Protein AF-0000000074749136 (afdb_homodimer)

Sequence (318 aa):
MKMFIATSLALLALPASAGELIGGTNTYISEARTWKTGEYAGYYVYDSKGTTVWEKGPLPDGAVECHGAGFWTPKEILGDGICIFGTSPDRWTVAHELTPGSNLWNAQDKNPFHRQGVWHVVHGTGRYVGMTGEGTYVSNELSDGRKTTWFEGDVEFANMKMFIATSLALLALPASAGELIGGTNTYISEARTWKTGEYAGYYVYDSKGTTVWEKGPLPDGAVECHGAGFWTPKEILGDGICIFGTSPDRWTVAHELTPGSNLWNAQDKNPFHRQGVWHVVHGTGRYVGMTGEGTYVSNELSDGRKTTWFEGDVEFAN

Solvent-accessible surface area (backbone atoms only — not comparable to full-atom values): 16215 Å² total; per-residue (Å²): 134,82,80,79,79,79,78,79,78,76,75,75,73,70,75,70,78,73,53,48,54,35,30,30,39,36,42,28,49,70,50,73,53,75,44,78,35,50,97,57,24,26,41,38,37,37,43,30,45,38,36,33,46,53,79,38,56,90,62,76,62,38,42,31,36,32,41,34,34,36,40,38,37,56,61,32,47,44,37,39,36,38,38,40,37,44,52,90,65,42,27,40,29,29,39,35,35,42,38,84,91,60,19,53,31,46,75,82,47,70,63,76,52,54,40,36,28,40,37,31,46,54,28,36,30,63,85,31,39,71,34,40,38,40,36,40,37,43,30,46,72,46,96,86,68,34,36,33,33,41,39,37,37,32,34,37,74,53,129,136,84,81,79,81,81,79,78,78,77,74,74,73,69,74,72,76,73,52,47,51,34,30,30,38,36,43,27,49,70,50,73,53,75,46,77,35,50,99,58,24,27,39,40,38,38,43,31,45,37,36,34,46,54,81,36,56,90,63,76,61,39,42,30,36,34,41,36,35,34,39,37,36,57,60,32,49,44,36,40,36,38,38,39,36,44,53,90,66,42,28,40,28,30,40,36,34,44,38,84,94,58,18,54,32,46,76,82,47,71,60,76,52,52,39,35,29,40,36,32,46,53,28,36,30,64,87,31,39,70,35,40,38,40,36,40,37,43,28,48,74,46,96,86,67,36,35,34,35,40,38,36,37,33,35,37,73,51,129

Foldseek 3Di:
DPPPPPPPPPPPPPPPPPFFKWKKKWKWAKDKDWDDPDPFKTKMKMKIKTKIDIPGDDDHIDIKMWIKIFMDDCFFTWIKTKMWDDDPPWIWMKIKIFDPPQGGRNVPPPQQGWTKTKIWTDATGDQQHPKIWMWMKTKDADPVGMIMMMTITGMDGDD/DPPDPPPPPPPPPPPPPPFFKWKKKWKWAKDKDWDDPDPFKTKMKMKIKTKIDIPGTDDDIDIKMWIWIFMDDCFFTWIKTKMWDDDPPWIWMKIKIFDPPQGGRNVPPPQQGWTKTKIWTDATGDQQHPKIWMWMKTKDADPVGMIMMMTITGMDGDD

Structure (mmCIF, N/CA/C/O backbone):
data_AF-0000000074749136-model_v1
#
loop_
_entity.id
_entity.type
_entity.pdbx_description
1 polymer 'Uncharacterized protein'
#
loop_
_atom_site.group_PDB
_atom_site.id
_atom_site.type_symbol
_atom_site.label_atom_id
_atom_site.label_alt_id
_atom_site.label_comp_id
_atom_site.label_asym_id
_atom_site.label_entity_id
_atom_site.label_seq_id
_atom_site.pdbx_PDB_ins_code
_atom_site.Cartn_x
_atom_site.Cartn_y
_atom_site.Cartn_z
_atom_site.occupancy
_atom_site.B_iso_or_equiv
_atom_site.auth_seq_id
_atom_site.auth_comp_id
_atom_site.auth_asym_id
_atom_site.auth_atom_id
_atom_site.pdbx_PDB_model_num
ATOM 1 N N . MET A 1 1 ? 51.688 47.656 -1.624 1 32.62 1 MET A N 1
ATOM 2 C CA . MET A 1 1 ? 50.875 47.344 -0.469 1 32.62 1 MET A CA 1
ATOM 3 C C . MET A 1 1 ? 49.406 47.219 -0.87 1 32.62 1 MET A C 1
ATOM 5 O O . MET A 1 1 ? 48.719 48.25 -1.029 1 32.62 1 MET A O 1
ATOM 9 N N . LYS A 1 2 ? 49.094 46.219 -1.826 1 43.28 2 LYS A N 1
ATOM 10 C CA . LYS A 1 2 ? 47.719 45.938 -2.289 1 43.28 2 LYS A CA 1
ATOM 11 C C . LYS A 1 2 ? 46.812 45.562 -1.128 1 43.28 2 LYS A C 1
ATOM 13 O O . LYS A 1 2 ? 47.156 44.688 -0.325 1 43.28 2 LYS A O 1
ATOM 18 N N . MET A 1 3 ? 45.875 46.5 -0.742 1 40.19 3 MET A N 1
ATOM 19 C CA . MET A 1 3 ? 44.844 46.281 0.261 1 40.19 3 MET A CA 1
ATOM 20 C C . MET A 1 3 ? 43.906 45.156 -0.146 1 40.19 3 MET A C 1
ATOM 22 O O . MET A 1 3 ? 43.281 45.219 -1.205 1 40.19 3 MET A O 1
ATOM 26 N N . PHE A 1 4 ? 44.188 43.938 0.296 1 44.81 4 PHE A N 1
ATOM 27 C CA . PHE A 1 4 ? 43.25 42.812 0.161 1 44.81 4 PHE A CA 1
ATOM 28 C C . PHE A 1 4 ? 41.969 43.062 0.922 1 44.81 4 PHE A C 1
ATOM 30 O O . PHE A 1 4 ? 41.969 43.312 2.133 1 44.81 4 PHE A O 1
ATOM 37 N N . ILE A 1 5 ? 40.875 43.594 0.226 1 43.22 5 ILE A N 1
ATOM 38 C CA . ILE A 1 5 ? 39.562 43.75 0.805 1 43.22 5 ILE A CA 1
ATOM 39 C C . ILE A 1 5 ? 38.969 42.375 1.066 1 43.22 5 ILE A C 1
ATOM 41 O O . ILE A 1 5 ? 38.781 41.562 0.135 1 43.22 5 ILE A O 1
ATOM 45 N N . ALA A 1 6 ? 39.031 41.844 2.283 1 40.88 6 ALA A N 1
ATOM 46 C CA . ALA A 1 6 ? 38.312 40.656 2.76 1 40.88 6 ALA A CA 1
ATOM 47 C C . ALA A 1 6 ? 36.812 40.906 2.793 1 40.88 6 ALA A C 1
ATOM 49 O O . ALA A 1 6 ? 36.344 41.719 3.576 1 40.88 6 ALA A O 1
ATOM 50 N N . THR A 1 7 ? 36.094 40.688 1.696 1 42.28 7 THR A N 1
ATOM 51 C CA . THR A 1 7 ? 34.656 40.688 1.764 1 42.28 7 THR A CA 1
ATOM 52 C C . THR A 1 7 ? 34.156 39.531 2.646 1 42.28 7 THR A C 1
ATOM 54 O O . THR A 1 7 ? 34.406 38.375 2.361 1 42.28 7 THR A O 1
ATOM 57 N N . SER A 1 8 ? 33.812 39.812 3.932 1 40.09 8 SER A N 1
ATOM 58 C CA . SER A 1 8 ? 33.125 38.875 4.805 1 40.09 8 SER A CA 1
ATOM 59 C C . SER A 1 8 ? 31.766 38.5 4.254 1 40.09 8 SER A C 1
ATOM 61 O O . SER A 1 8 ? 30.891 39.344 4.098 1 40.09 8 SER A O 1
ATOM 63 N N . LEU A 1 9 ? 31.594 37.406 3.525 1 38.88 9 LEU A N 1
ATOM 64 C CA . LEU A 1 9 ? 30.297 36.844 3.211 1 38.88 9 LEU A CA 1
ATOM 65 C C . LEU A 1 9 ? 29.531 36.469 4.484 1 38.88 9 LEU A C 1
ATOM 67 O O . LEU A 1 9 ? 29.953 35.562 5.211 1 38.88 9 LEU A O 1
ATOM 71 N N . ALA A 1 10 ? 28.734 37.406 5.043 1 38.97 10 ALA A N 1
ATOM 72 C CA . ALA A 1 10 ? 27.797 37.062 6.102 1 38.97 10 ALA A CA 1
ATOM 73 C C . ALA A 1 10 ? 26.844 35.969 5.645 1 38.97 10 ALA A C 1
ATOM 75 O O . ALA A 1 10 ? 26.062 36.156 4.711 1 38.97 10 ALA A O 1
ATOM 76 N N . LEU A 1 11 ? 27.141 34.688 5.922 1 40.16 11 LEU A N 1
ATOM 77 C CA . LEU A 1 11 ? 26.125 33.656 5.836 1 40.16 11 LEU A CA 1
ATOM 78 C C . LEU A 1 11 ? 24.891 34.031 6.629 1 40.16 11 LEU A C 1
ATOM 80 O O . LEU A 1 11 ? 24.938 34.156 7.855 1 40.16 11 LEU A O 1
ATOM 84 N N . LEU A 1 12 ? 23.922 34.719 6.121 1 39.56 12 LEU A N 1
ATOM 85 C CA . LEU A 1 12 ? 22.609 34.844 6.75 1 39.56 12 LEU A CA 1
ATOM 86 C C . LEU A 1 12 ? 22.141 33.5 7.273 1 39.56 12 LEU A C 1
ATOM 88 O O . LEU A 1 12 ? 21.906 32.562 6.488 1 39.56 12 LEU A O 1
ATOM 92 N N . ALA A 1 13 ? 22.406 33.094 8.453 1 41.88 13 ALA A N 1
ATOM 93 C CA . ALA A 1 13 ? 21.719 31.984 9.109 1 41.88 13 ALA A CA 1
ATOM 94 C C . ALA A 1 13 ? 20.203 32.125 8.961 1 41.88 13 ALA A C 1
ATOM 96 O O . ALA A 1 13 ? 19.594 33.031 9.555 1 41.88 13 ALA A O 1
ATOM 97 N N . LEU A 1 14 ? 19.562 31.875 7.812 1 43.56 14 LEU A N 1
ATOM 98 C CA . LEU A 1 14 ? 18.109 31.734 7.891 1 43.56 14 LEU A CA 1
ATOM 99 C C . LEU A 1 14 ? 17.703 31.047 9.188 1 43.56 14 LEU A C 1
ATOM 101 O O . LEU A 1 14 ? 18.266 30.016 9.555 1 43.56 14 LEU A O 1
ATOM 105 N N . PRO A 1 15 ? 17.141 31.734 10.148 1 43.75 15 PRO A N 1
ATOM 106 C CA . PRO A 1 15 ? 16.656 31.031 11.344 1 43.75 15 PRO A CA 1
ATOM 107 C C . PRO A 1 15 ? 16 29.703 11.016 1 43.75 15 PRO A C 1
ATOM 109 O O . PRO A 1 15 ? 15.195 29.609 10.086 1 43.75 15 PRO A O 1
ATOM 112 N N . ALA A 1 16 ? 16.688 28.656 11.133 1 47.59 16 ALA A N 1
ATOM 113 C CA . ALA A 1 16 ? 15.977 27.375 11.195 1 47.59 16 ALA A CA 1
ATOM 114 C C . ALA A 1 16 ? 14.688 27.5 12.016 1 47.59 16 ALA A C 1
ATOM 116 O O . ALA A 1 16 ? 14.734 27.688 13.234 1 47.59 16 ALA A O 1
ATOM 117 N N . SER A 1 17 ? 13.609 28.281 11.586 1 52.03 17 SER A N 1
ATOM 118 C CA . SER A 1 17 ? 12.391 28.203 12.383 1 52.03 17 SER A CA 1
ATOM 119 C C . SER A 1 17 ? 12.25 26.844 13.047 1 52.03 17 SER A C 1
ATOM 121 O O . SER A 1 17 ? 12.336 25.812 12.383 1 52.03 17 SER A O 1
ATOM 123 N N . ALA A 1 18 ? 12.68 26.797 14.273 1 65.06 18 ALA A N 1
ATOM 124 C CA . ALA A 1 18 ? 12.633 25.594 15.094 1 65.06 18 ALA A CA 1
ATOM 125 C C . ALA A 1 18 ? 11.25 24.953 15.031 1 65.06 18 ALA A C 1
ATOM 127 O O . ALA A 1 18 ? 10.234 25.625 15.25 1 65.06 18 ALA A O 1
ATOM 128 N N . GLY A 1 19 ? 10.891 23.891 14.461 1 83.62 19 GLY A N 1
ATOM 129 C CA . GLY A 1 19 ? 9.641 23.141 14.469 1 83.62 19 GLY A CA 1
ATOM 130 C C . GLY A 1 19 ? 9 23.062 15.836 1 83.62 19 GLY A C 1
ATOM 131 O O . GLY A 1 19 ? 9.68 23.188 16.859 1 83.62 19 GLY A O 1
ATOM 132 N N . GLU A 1 20 ? 7.688 23.266 16.016 1 94.31 20 GLU A N 1
ATOM 133 C CA . GLU A 1 20 ? 6.906 23.062 17.234 1 94.31 20 GLU A CA 1
ATOM 134 C C . GLU A 1 20 ? 6.645 21.578 17.484 1 94.31 20 GLU A C 1
ATOM 136 O O . GLU A 1 20 ? 6.203 20.875 16.578 1 94.31 20 GLU A O 1
ATOM 141 N N . LEU A 1 21 ? 6.887 21.203 18.719 1 97.31 21 LEU A N 1
ATOM 142 C CA . LEU A 1 21 ? 6.656 19.812 19.078 1 97.31 21 LEU A CA 1
ATOM 143 C C . LEU A 1 21 ? 5.164 19.516 19.156 1 97.31 21 LEU A C 1
ATOM 145 O O . LEU A 1 21 ? 4.387 20.328 19.672 1 97.31 21 LEU A O 1
ATOM 149 N N . ILE A 1 22 ? 4.84 18.344 18.734 1 97.88 22 ILE A N 1
ATOM 150 C CA . ILE A 1 22 ? 3.455 17.906 18.859 1 97.88 22 ILE A CA 1
ATOM 151 C C . ILE A 1 22 ? 3.414 16.484 19.438 1 97.88 22 ILE A C 1
ATOM 153 O O . ILE A 1 22 ? 4.383 15.734 19.312 1 97.88 22 ILE A O 1
ATOM 157 N N . GLY A 1 23 ? 2.32 16.156 20.125 1 98.31 23 GLY A N 1
ATOM 158 C CA . GLY A 1 23 ? 1.982 14.844 20.672 1 98.31 23 GLY A CA 1
ATOM 159 C C . GLY A 1 23 ? 0.493 14.656 20.891 1 98.31 23 GLY A C 1
ATOM 160 O O . GLY A 1 23 ? -0.156 15.484 21.516 1 98.31 23 GLY A O 1
ATOM 161 N N . GLY A 1 24 ? -0.022 13.625 20.328 1 98.19 24 GLY A N 1
ATOM 162 C CA . GLY A 1 24 ? -1.449 13.391 20.469 1 98.19 24 GLY A CA 1
ATOM 163 C C . GLY A 1 24 ? -1.858 11.977 20.109 1 98.19 24 GLY A C 1
ATOM 164 O O . GLY A 1 24 ? -1.032 11.188 19.641 1 98.19 24 GLY A O 1
ATOM 165 N N . THR A 1 25 ? -3.146 11.68 20.359 1 97.94 25 THR A N 1
ATOM 166 C CA . THR A 1 25 ? -3.656 10.328 20.156 1 97.94 25 THR A CA 1
ATOM 167 C C . THR A 1 25 ? -4.848 10.336 19.203 1 97.94 25 THR A C 1
ATOM 169 O O . THR A 1 25 ? -5.812 11.078 19.406 1 97.94 25 THR A O 1
ATOM 172 N N . ASN A 1 26 ? -4.719 9.547 18.172 1 97.75 26 ASN A N 1
ATOM 173 C CA . ASN A 1 26 ? -5.883 9.195 17.375 1 97.75 26 ASN A CA 1
ATOM 174 C C . ASN A 1 26 ? -6.652 8.023 17.969 1 97.75 26 ASN A C 1
ATOM 176 O O . ASN A 1 26 ? -6.055 7.035 18.391 1 97.75 26 ASN A O 1
ATOM 180 N N . THR A 1 27 ? -7.902 8.133 17.969 1 97.44 27 THR A N 1
ATOM 181 C CA 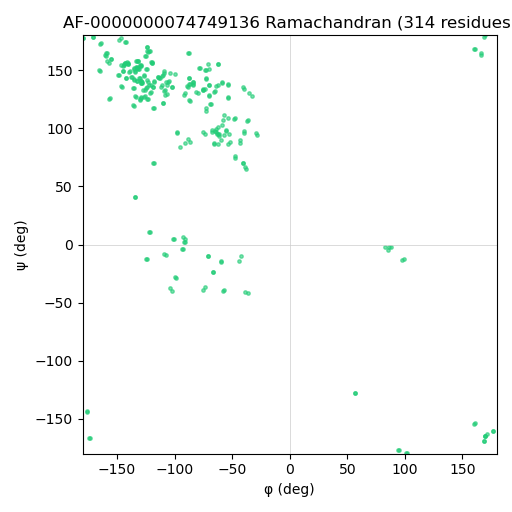. THR A 1 27 ? -8.797 7.02 18.25 1 97.44 27 THR A CA 1
ATOM 182 C C . THR A 1 27 ? -9.805 6.832 17.125 1 97.44 27 THR A C 1
ATOM 184 O O . THR A 1 27 ? -10.492 7.777 16.719 1 97.44 27 THR A O 1
ATOM 187 N N . TYR A 1 28 ? -9.875 5.605 16.625 1 96.06 28 TYR A N 1
ATOM 188 C CA . TYR A 1 28 ? -10.703 5.473 15.422 1 96.06 28 TYR A CA 1
ATOM 189 C C . TYR A 1 28 ? -11.219 4.047 15.266 1 96.06 28 TYR A C 1
ATOM 191 O O . TYR A 1 28 ? -10.742 3.133 15.938 1 96.06 28 TYR A O 1
ATOM 199 N N . ILE A 1 29 ? -12.273 3.922 14.484 1 96.12 29 ILE A N 1
ATOM 200 C CA . ILE A 1 29 ? -12.734 2.646 13.953 1 96.12 29 ILE A CA 1
ATOM 201 C C . ILE A 1 29 ? -12.047 2.361 12.617 1 96.12 29 ILE A C 1
ATOM 203 O O . ILE A 1 29 ? -11.906 3.258 11.781 1 96.12 29 ILE A O 1
ATOM 207 N N . SER A 1 30 ? -11.625 1.117 12.492 1 94.5 30 SER A N 1
ATOM 208 C CA . SER A 1 30 ? -10.922 0.72 11.281 1 94.5 30 SER A CA 1
ATOM 209 C C . SER A 1 30 ? -11.641 -0.417 10.57 1 94.5 30 SER A C 1
ATOM 211 O O . SER A 1 30 ? -12.047 -1.394 11.203 1 94.5 30 SER A O 1
ATOM 213 N N . GLU A 1 31 ? -11.836 -0.221 9.32 1 94.94 31 GLU A N 1
ATOM 214 C CA . GLU A 1 31 ? -12.297 -1.29 8.438 1 94.94 31 GLU A CA 1
ATOM 215 C C . GLU A 1 31 ? -11.18 -1.752 7.504 1 94.94 31 GLU A C 1
ATOM 217 O O . GLU A 1 31 ? -10.469 -0.93 6.926 1 94.94 31 GLU A O 1
ATOM 222 N N . ALA A 1 32 ? -11.039 -3.09 7.438 1 94.88 32 ALA A N 1
ATOM 223 C CA . ALA A 1 32 ? -9.984 -3.631 6.582 1 94.88 32 ALA A CA 1
ATOM 224 C C . ALA A 1 32 ? -10.531 -4.707 5.652 1 94.88 32 ALA A C 1
ATOM 226 O O . ALA A 1 32 ? -11.438 -5.461 6.027 1 94.88 32 ALA A O 1
ATOM 227 N N . ARG A 1 33 ? -10.102 -4.734 4.477 1 97.38 33 ARG A N 1
ATOM 228 C CA . ARG A 1 33 ? -10.211 -5.875 3.572 1 97.38 33 ARG A CA 1
ATOM 229 C C . ARG A 1 33 ? -8.883 -6.621 3.477 1 97.38 33 ARG A C 1
ATOM 231 O O . ARG A 1 33 ? -7.82 -6 3.396 1 97.38 33 ARG A O 1
ATOM 238 N N . THR A 1 34 ? -9.008 -7.922 3.535 1 96.38 34 THR A N 1
ATOM 239 C CA . THR A 1 34 ? -7.793 -8.734 3.547 1 96.38 34 THR A CA 1
ATOM 240 C C . THR A 1 34 ? -7.891 -9.859 2.525 1 96.38 34 THR A C 1
ATOM 242 O O . THR A 1 34 ? -8.984 -10.336 2.221 1 96.38 34 THR A O 1
ATOM 245 N N . TRP A 1 35 ? -6.73 -10.227 2.041 1 96.38 35 TRP A N 1
ATOM 246 C CA . TRP A 1 35 ? -6.559 -11.398 1.182 1 96.38 35 TRP A CA 1
ATOM 247 C C . TRP A 1 35 ? -5.445 -12.297 1.701 1 96.38 35 TRP A C 1
ATOM 249 O O . TRP A 1 35 ? -4.297 -11.859 1.837 1 96.38 35 TRP A O 1
ATOM 259 N N . LYS A 1 36 ? -5.758 -13.492 1.877 1 92.81 36 LYS A N 1
ATOM 260 C CA . LYS A 1 36 ? -4.773 -14.445 2.383 1 92.81 36 LYS A CA 1
ATOM 261 C C . LYS A 1 36 ? -3.75 -14.805 1.309 1 92.81 36 LYS A C 1
ATOM 263 O O . LYS A 1 36 ? -4.117 -15.086 0.165 1 92.81 36 LYS A O 1
ATOM 268 N N . THR A 1 37 ? -2.512 -14.781 1.701 1 91.5 37 THR A N 1
ATOM 269 C CA . THR A 1 37 ? -1.43 -15.195 0.813 1 91.5 37 THR A CA 1
ATOM 270 C C . THR A 1 37 ? -0.634 -16.344 1.427 1 91.5 37 THR A C 1
ATOM 272 O O . THR A 1 37 ? 0.473 -16.656 0.977 1 91.5 37 THR A O 1
ATOM 275 N N . GLY A 1 38 ? -1.073 -16.891 2.408 1 84.62 38 GLY A N 1
ATOM 276 C CA . GLY A 1 38 ? -0.489 -18 3.145 1 84.62 38 GLY A CA 1
ATOM 277 C C . GLY A 1 38 ? -1.173 -18.25 4.473 1 84.62 38 GLY A C 1
ATOM 278 O O . GLY A 1 38 ? -2.166 -17.609 4.805 1 84.62 38 GLY A O 1
ATOM 279 N N . GLU A 1 39 ? -0.726 -19.266 5.215 1 81.06 39 GLU A N 1
ATOM 280 C CA . GLU A 1 39 ? -1.342 -19.625 6.488 1 81.06 39 GLU A CA 1
ATOM 281 C C . GLU A 1 39 ? -1.349 -18.453 7.453 1 81.06 39 GLU A C 1
ATOM 283 O O . GLU A 1 39 ? -2.363 -18.172 8.094 1 81.06 39 GLU A O 1
ATOM 288 N N . TYR A 1 40 ? -0.357 -17.625 7.559 1 85.44 40 TYR A N 1
ATOM 289 C CA . TYR A 1 40 ? -0.284 -16.469 8.43 1 85.44 40 TYR A CA 1
ATOM 290 C C . TYR A 1 40 ? 0.26 -15.258 7.684 1 85.44 40 TYR A C 1
ATOM 292 O O . TYR A 1 40 ? 1.091 -14.516 8.211 1 85.44 40 TYR A O 1
ATOM 300 N N . ALA A 1 41 ? -0.21 -15.172 6.52 1 91.31 41 ALA A N 1
ATOM 301 C CA . ALA A 1 41 ? 0.246 -14.062 5.684 1 91.31 41 ALA A CA 1
ATOM 302 C C . ALA A 1 41 ? -0.881 -13.547 4.793 1 91.31 41 ALA A C 1
ATOM 304 O O . ALA A 1 41 ? -1.819 -14.281 4.48 1 91.31 41 ALA A O 1
ATOM 305 N N . GLY A 1 42 ? -0.741 -12.367 4.43 1 94.81 42 GLY A N 1
ATOM 306 C CA . GLY A 1 42 ? -1.746 -11.781 3.553 1 94.81 42 GLY A CA 1
ATOM 307 C C . GLY A 1 42 ? -1.447 -10.344 3.174 1 94.81 42 GLY A C 1
ATOM 308 O O . GLY A 1 42 ? -0.386 -9.82 3.51 1 94.81 42 GLY A O 1
ATOM 309 N N . TYR A 1 43 ? -2.291 -9.867 2.379 1 96.94 43 TYR A N 1
ATOM 310 C CA . TYR A 1 43 ? -2.336 -8.461 1.987 1 96.94 43 TYR A CA 1
ATOM 311 C C . TYR A 1 43 ? -3.566 -7.773 2.566 1 96.94 43 TYR A C 1
ATOM 313 O O . TYR A 1 43 ? -4.629 -8.391 2.691 1 96.94 43 TYR A O 1
ATOM 321 N N . TYR A 1 44 ? -3.357 -6.492 2.904 1 96.56 44 TYR A N 1
ATOM 322 C CA . TYR A 1 44 ? -4.484 -5.781 3.498 1 96.56 44 TYR A CA 1
ATOM 323 C C . TYR A 1 44 ? -4.578 -4.359 2.957 1 96.56 44 TYR A C 1
ATOM 325 O O . TYR A 1 44 ? -3.566 -3.766 2.572 1 96.56 44 TYR A O 1
ATOM 333 N N . VAL A 1 45 ? -5.77 -3.861 2.885 1 98.12 45 VAL A N 1
ATOM 334 C CA . VAL A 1 45 ? -6.121 -2.455 2.705 1 98.12 45 VAL A CA 1
ATOM 335 C C . VAL A 1 45 ? -7.039 -2.004 3.84 1 98.12 45 VAL A C 1
ATOM 337 O O . VAL A 1 45 ? -7.926 -2.748 4.262 1 98.12 45 VAL A O 1
ATOM 340 N N . TYR A 1 46 ? -6.809 -0.748 4.289 1 96.62 46 TYR A N 1
ATOM 341 C CA . TYR A 1 46 ? -7.68 -0.364 5.398 1 96.62 46 TYR A CA 1
ATOM 342 C C . TYR A 1 46 ? -8.109 1.094 5.273 1 96.62 46 TYR A C 1
ATOM 344 O O . TYR A 1 46 ? -7.441 1.889 4.605 1 96.62 46 TYR A O 1
ATOM 352 N N . ASP A 1 47 ? -9.203 1.425 5.895 1 97.75 47 ASP A N 1
ATOM 353 C CA . ASP A 1 47 ? -9.734 2.758 6.152 1 97.75 47 ASP A CA 1
ATOM 354 C C . ASP A 1 47 ? -10.039 2.953 7.637 1 97.75 47 ASP A C 1
ATOM 356 O O . ASP A 1 47 ? -10.656 2.096 8.266 1 97.75 47 ASP A O 1
ATOM 360 N N . SER A 1 48 ? -9.594 4.062 8.125 1 97.5 48 SER A N 1
ATOM 361 C CA . SER A 1 48 ? -9.875 4.402 9.516 1 97.5 48 SER A CA 1
ATOM 362 C C . SER A 1 48 ? -10.461 5.805 9.633 1 97.5 48 SER A C 1
ATOM 364 O O . SER A 1 48 ? -10.031 6.723 8.93 1 97.5 48 SER A O 1
ATOM 366 N N . LYS A 1 49 ? -11.43 5.922 10.492 1 98.19 49 LYS A N 1
ATOM 367 C CA . LYS A 1 49 ? -12.039 7.219 10.789 1 98.19 49 LYS A CA 1
ATOM 368 C C . LYS A 1 49 ? -12.242 7.398 12.289 1 98.19 49 LYS A C 1
ATOM 370 O O . LYS A 1 49 ? -12.695 6.48 12.977 1 98.19 49 LYS A O 1
ATOM 375 N N . GLY A 1 50 ? -11.859 8.594 12.734 1 98.38 50 GLY A N 1
ATOM 376 C CA . GLY A 1 50 ? -12.016 8.875 14.148 1 98.38 50 GLY A CA 1
ATOM 377 C C . GLY A 1 50 ? -11.633 10.297 14.516 1 98.38 50 GLY A C 1
ATOM 378 O O . GLY A 1 50 ? -11.977 11.242 13.805 1 98.38 50 GLY A O 1
ATOM 379 N N . THR A 1 51 ? -11.008 10.43 15.766 1 98.44 51 THR A N 1
ATOM 380 C CA . THR A 1 51 ? -10.648 11.75 16.266 1 98.44 51 THR A CA 1
ATOM 381 C C . THR A 1 51 ? -9.219 11.758 16.797 1 98.44 51 THR A C 1
ATOM 383 O O . THR A 1 51 ? -8.695 10.719 17.219 1 98.44 51 THR A O 1
ATOM 386 N N . THR A 1 52 ? -8.688 12.898 16.703 1 98.38 52 THR A N 1
ATOM 387 C CA . THR A 1 52 ? -7.395 13.148 17.328 1 98.38 52 THR A CA 1
ATOM 388 C C . THR A 1 52 ? -7.535 14.102 18.5 1 98.38 52 THR A C 1
ATOM 390 O O . THR A 1 52 ? -8.234 15.117 18.422 1 98.38 52 THR A O 1
ATOM 393 N N . VAL A 1 53 ? -6.875 13.805 19.562 1 98.62 53 VAL A N 1
ATOM 394 C CA . VAL A 1 53 ? -6.711 14.688 20.719 1 98.62 53 VAL A CA 1
ATOM 395 C C . VAL A 1 53 ? -5.227 15 20.922 1 98.62 53 VAL A C 1
ATOM 397 O O . VAL A 1 53 ? -4.426 14.102 21.172 1 98.62 53 VAL A O 1
ATOM 400 N N . TRP A 1 54 ? -4.922 16.297 20.797 1 97.94 54 TRP A N 1
ATOM 401 C CA . TRP A 1 54 ? -3.539 16.719 20.969 1 97.94 54 TRP A CA 1
ATOM 402 C C . TRP A 1 54 ? -3.266 17.094 22.422 1 97.94 54 TRP A C 1
ATOM 404 O O . TRP A 1 54 ? -3.973 17.938 23 1 97.94 54 TRP A O 1
ATOM 414 N N . GLU A 1 55 ? -2.238 16.562 22.922 1 97.75 55 GLU A N 1
ATOM 415 C CA . GLU A 1 55 ? -1.814 16.875 24.281 1 97.75 55 GLU A CA 1
ATOM 416 C C . GLU A 1 55 ? -0.687 17.891 24.297 1 97.75 55 GLU A C 1
ATOM 418 O O . GLU A 1 55 ? -0.49 18.594 25.297 1 97.75 55 GLU A O 1
ATOM 423 N N . LYS A 1 56 ? 0.042 17.859 23.25 1 97.06 56 LYS A N 1
ATOM 424 C CA . LYS A 1 56 ? 1.146 18.797 23.078 1 97.06 56 LYS A CA 1
ATOM 425 C C . LYS A 1 56 ? 1.063 19.5 21.719 1 97.06 56 LYS A C 1
ATOM 427 O O . LYS A 1 56 ? 0.796 18.859 20.703 1 97.06 56 LYS A O 1
ATOM 432 N N . GLY A 1 57 ? 1.375 20.828 21.75 1 94.81 57 GLY A N 1
ATOM 433 C CA . GLY A 1 57 ? 1.537 21.562 20.516 1 94.81 57 GLY A CA 1
ATOM 434 C C . GLY A 1 57 ? 0.332 22.406 20.156 1 94.81 57 GLY A C 1
ATOM 435 O O . GLY A 1 57 ? -0.659 22.422 20.891 1 94.81 57 GLY A O 1
ATOM 436 N N . PRO A 1 58 ? 0.404 23.078 19.062 1 93.62 58 PRO A N 1
ATOM 437 C CA . PRO A 1 58 ? -0.56 24.125 18.734 1 93.62 58 PRO A CA 1
ATOM 438 C C . PRO A 1 58 ? -1.745 23.609 17.922 1 93.62 58 PRO A C 1
ATOM 440 O O . PRO A 1 58 ? -2.611 24.391 17.516 1 93.62 58 PRO A O 1
ATOM 443 N N . LEU A 1 59 ? -1.809 22.359 17.656 1 96.88 59 LEU A N 1
ATOM 444 C CA . LEU A 1 59 ? -2.826 21.828 16.75 1 96.88 59 LEU A CA 1
ATOM 445 C C . LEU A 1 59 ? -4.133 21.578 17.5 1 96.88 59 LEU A C 1
ATOM 447 O O . LEU A 1 59 ? -4.125 21.125 18.641 1 96.88 59 LEU A O 1
ATOM 451 N N . PRO A 1 60 ? -5.223 21.875 16.922 1 97.44 60 PRO A N 1
ATOM 452 C CA . PRO A 1 60 ? -6.512 21.594 17.562 1 97.44 60 PRO A CA 1
ATOM 453 C C . PRO A 1 60 ? -6.914 20.125 17.438 1 97.44 60 PRO A C 1
ATOM 455 O O . PRO A 1 60 ? -6.621 19.484 16.422 1 97.44 60 PRO A O 1
ATOM 458 N N . ASP A 1 61 ? -7.688 19.719 18.438 1 98.31 61 ASP A N 1
ATOM 459 C CA . ASP A 1 61 ? -8.352 18.422 18.328 1 98.31 61 ASP A CA 1
ATOM 460 C C . ASP A 1 61 ? -9.32 18.406 17.141 1 98.31 61 ASP A C 1
ATOM 462 O O . ASP A 1 61 ? -9.797 19.453 16.703 1 98.31 61 ASP A O 1
ATOM 466 N N . GLY A 1 62 ? -9.57 17.188 16.641 1 97.88 62 GLY A N 1
ATOM 467 C CA . GLY A 1 62 ? -10.531 17.141 15.555 1 97.88 62 GLY A CA 1
ATOM 468 C C . GLY A 1 62 ? -10.586 15.781 14.867 1 97.88 62 GLY A C 1
ATOM 469 O O . GLY A 1 62 ? -10.172 14.773 15.445 1 97.88 62 GLY A O 1
ATOM 470 N N . ALA A 1 63 ? -11.203 15.797 13.695 1 98.5 63 ALA A N 1
ATOM 471 C CA . ALA A 1 63 ? -11.414 14.57 12.93 1 98.5 63 ALA A CA 1
ATOM 472 C C . ALA A 1 63 ? -10.102 14.086 12.312 1 98.5 63 ALA A C 1
ATOM 474 O O . ALA A 1 63 ? -9.234 14.891 11.961 1 98.5 63 ALA A O 1
ATOM 475 N N . VAL A 1 64 ? -10.016 12.82 12.156 1 98.5 64 VAL A N 1
ATOM 476 C CA . VAL A 1 64 ? -8.906 12.203 11.445 1 98.5 64 VAL A CA 1
ATOM 477 C C . VAL A 1 64 ? -9.406 11.016 10.625 1 98.5 64 VAL A C 1
ATOM 479 O O . VAL A 1 64 ? -10.281 10.273 11.078 1 98.5 64 VAL A O 1
ATOM 482 N N . GLU A 1 65 ? -8.875 10.812 9.484 1 98.25 65 GLU A N 1
ATOM 483 C CA . GLU A 1 65 ? -9.078 9.609 8.68 1 98.25 65 GLU A CA 1
ATOM 484 C C . GLU A 1 65 ? -7.754 9.102 8.109 1 98.25 65 GLU A C 1
ATOM 486 O O . GLU A 1 65 ? -6.887 9.898 7.734 1 98.25 65 GLU A O 1
ATOM 491 N N . CYS A 1 66 ? -7.613 7.844 8.078 1 98.25 66 CYS A N 1
ATOM 492 C CA . CYS A 1 66 ? -6.395 7.215 7.586 1 98.25 66 CYS A CA 1
ATOM 493 C C . CYS A 1 66 ? -6.711 6.129 6.566 1 98.25 66 CYS A C 1
ATOM 495 O O . CYS A 1 66 ? -7.719 5.434 6.688 1 98.25 66 CYS A O 1
ATOM 497 N N . HIS A 1 67 ? -5.902 6.031 5.617 1 98.62 67 HIS A N 1
ATOM 498 C CA . HIS A 1 67 ? -5.957 5.02 4.57 1 98.62 67 HIS A CA 1
ATOM 499 C C . HIS A 1 67 ? -4.594 4.379 4.348 1 98.62 67 HIS A C 1
ATOM 501 O O . HIS A 1 67 ? -3.57 5.07 4.363 1 98.62 67 HIS A O 1
ATOM 507 N N . GLY A 1 68 ? -4.629 3.09 4.121 1 98.31 68 GLY A N 1
ATOM 508 C CA . GLY A 1 68 ? -3.35 2.43 3.924 1 98.31 68 GLY A CA 1
ATOM 509 C C . GLY A 1 68 ? -3.486 0.997 3.443 1 98.31 68 GLY A C 1
ATOM 510 O O . GLY A 1 68 ? -4.598 0.515 3.219 1 98.31 68 GLY A O 1
ATOM 511 N N . ALA A 1 69 ? -2.336 0.401 3.225 1 98.44 69 ALA A N 1
ATOM 512 C CA . ALA A 1 69 ? -2.242 -0.974 2.742 1 98.44 69 ALA A CA 1
ATOM 513 C C . ALA A 1 69 ? -0.876 -1.575 3.059 1 98.44 69 ALA A C 1
ATOM 515 O O . ALA A 1 69 ? 0.067 -0.851 3.389 1 98.44 69 ALA A O 1
ATOM 516 N N . GLY A 1 70 ? -0.857 -2.875 2.941 1 96.81 70 GLY A N 1
ATOM 517 C CA . GLY A 1 70 ? 0.412 -3.555 3.148 1 96.81 70 GLY A CA 1
ATOM 518 C C . GLY A 1 70 ? 0.274 -5.062 3.248 1 96.81 70 GLY A C 1
ATOM 519 O O . GLY A 1 70 ? -0.742 -5.625 2.836 1 96.81 70 GLY A O 1
ATOM 520 N N . PHE A 1 71 ? 1.393 -5.645 3.662 1 95.19 71 PHE A N 1
ATOM 521 C CA . PHE A 1 71 ? 1.496 -7.09 3.805 1 95.19 71 PHE A CA 1
ATOM 522 C C . PHE A 1 71 ? 1.678 -7.48 5.266 1 95.19 71 PHE A C 1
ATOM 524 O O . PHE A 1 71 ? 2.334 -6.766 6.027 1 95.19 71 PHE A O 1
ATOM 531 N N . TRP A 1 72 ? 1.092 -8.57 5.621 1 91.56 72 TRP A N 1
ATOM 532 C CA . TRP A 1 72 ? 1.534 -9.219 6.848 1 91.56 72 TRP A CA 1
ATOM 533 C C . TRP A 1 72 ? 2.098 -10.609 6.559 1 91.56 72 TRP A C 1
ATOM 535 O O . TRP A 1 72 ? 1.617 -11.305 5.656 1 91.56 72 TRP A O 1
ATOM 545 N N . THR A 1 73 ? 3.135 -10.93 7.223 1 87.31 73 THR A N 1
ATOM 546 C CA . THR A 1 73 ? 3.777 -12.242 7.227 1 87.31 73 THR A CA 1
ATOM 547 C C . THR A 1 73 ? 3.877 -12.789 8.648 1 87.31 73 THR A C 1
ATOM 549 O O . THR A 1 73 ? 3.572 -12.086 9.609 1 87.31 73 THR A O 1
ATOM 552 N N . PRO A 1 74 ? 4.258 -14.055 8.734 1 81.5 74 PRO A N 1
ATOM 553 C CA . PRO A 1 74 ? 4.469 -14.57 10.094 1 81.5 74 PRO A CA 1
ATOM 554 C C . PRO A 1 74 ? 5.539 -13.789 10.859 1 81.5 74 PRO A C 1
ATOM 556 O O . PRO A 1 74 ? 5.59 -13.852 12.086 1 81.5 74 PRO A O 1
ATOM 559 N N . LYS A 1 75 ? 6.301 -13.023 10.18 1 82 75 LYS A N 1
ATOM 560 C CA . LYS A 1 75 ? 7.438 -12.352 10.797 1 82 75 LYS A CA 1
ATOM 561 C C . LYS A 1 75 ? 7.129 -10.891 11.086 1 82 75 LYS A C 1
ATOM 563 O O . LYS A 1 75 ? 7.562 -10.344 12.102 1 82 75 LYS A O 1
ATOM 568 N N . GLU A 1 76 ? 6.445 -10.297 10.141 1 87.19 76 GLU A N 1
ATOM 569 C CA . GLU A 1 76 ? 6.305 -8.852 10.273 1 87.19 76 GLU A CA 1
ATOM 570 C C . GLU A 1 76 ? 5.082 -8.336 9.508 1 87.19 76 GLU A C 1
ATOM 572 O O . GLU A 1 76 ? 4.582 -9.016 8.609 1 87.19 76 GLU A O 1
ATOM 577 N N . ILE A 1 77 ? 4.633 -7.223 9.953 1 90.06 77 ILE A N 1
ATOM 578 C CA . ILE A 1 77 ? 3.637 -6.465 9.203 1 90.06 77 ILE A CA 1
ATOM 579 C C . ILE A 1 77 ? 4.289 -5.234 8.57 1 90.06 77 ILE A C 1
ATOM 581 O O . ILE A 1 77 ? 5.047 -4.523 9.234 1 90.06 77 ILE A O 1
ATOM 585 N N . LEU A 1 78 ? 4.059 -5.059 7.27 1 92.19 78 LEU A N 1
ATOM 586 C CA . LEU A 1 78 ? 4.551 -3.928 6.492 1 92.19 78 LEU A CA 1
ATOM 587 C C . LEU A 1 78 ? 3.395 -3.143 5.887 1 92.19 78 LEU A C 1
ATOM 589 O O . LEU A 1 78 ? 2.305 -3.686 5.688 1 92.19 78 LEU A O 1
ATOM 593 N N . GLY A 1 79 ? 3.754 -1.925 5.633 1 95.56 79 GLY A N 1
ATOM 594 C CA . GLY A 1 79 ? 2.73 -1.109 5 1 95.56 79 GLY A CA 1
ATOM 595 C C . GLY A 1 79 ? 2.98 0.38 5.141 1 95.56 79 GLY A C 1
ATOM 596 O O . GLY A 1 79 ? 3.855 0.798 5.898 1 95.56 79 GLY A O 1
AT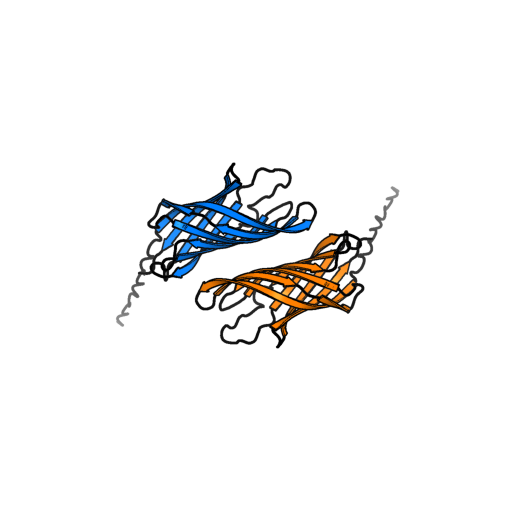OM 597 N N . ASP A 1 80 ? 2.229 1.116 4.402 1 97.31 80 ASP A N 1
ATOM 598 C CA . ASP A 1 80 ? 2.244 2.576 4.41 1 97.31 80 ASP A CA 1
ATOM 599 C C . ASP A 1 80 ? 0.86 3.143 4.105 1 97.31 80 A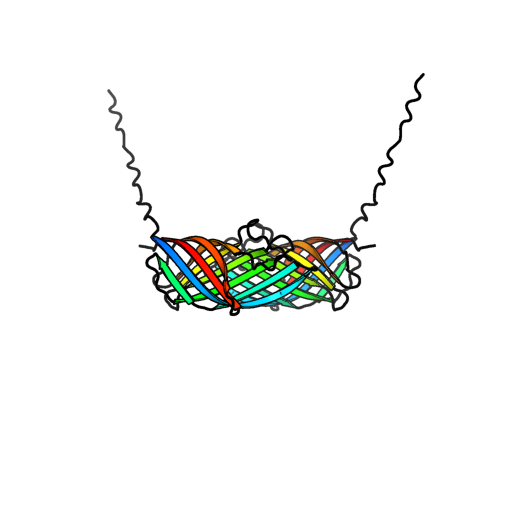SP A C 1
ATOM 601 O O . ASP A 1 80 ? -0.105 2.389 3.955 1 97.31 80 ASP A O 1
ATOM 605 N N . GLY A 1 81 ? 0.771 4.449 4.172 1 98.44 81 GLY A N 1
ATOM 606 C CA . GLY A 1 81 ? -0.495 5.121 3.922 1 98.44 81 GLY A CA 1
ATOM 607 C C . GLY A 1 81 ? -0.461 6.602 4.254 1 98.44 81 GLY A C 1
ATOM 608 O O . GLY A 1 81 ? 0.611 7.211 4.297 1 98.44 81 GLY A O 1
ATOM 609 N N . ILE A 1 82 ? -1.683 7.141 4.367 1 98.75 82 ILE A N 1
ATOM 610 C CA . ILE A 1 82 ? -1.814 8.547 4.738 1 98.75 82 ILE A CA 1
ATOM 611 C C . ILE A 1 82 ? -2.809 8.68 5.891 1 98.75 82 ILE A C 1
ATOM 613 O O . ILE A 1 82 ? -3.688 7.832 6.062 1 98.75 82 ILE A O 1
ATOM 617 N N . CYS A 1 83 ? -2.631 9.703 6.641 1 98.62 83 CYS A N 1
ATOM 618 C CA . CYS A 1 83 ? -3.658 10.203 7.551 1 98.62 83 CYS A CA 1
ATOM 619 C C . CYS A 1 83 ? -3.963 11.672 7.281 1 98.62 83 CYS A C 1
ATOM 621 O O . CYS A 1 83 ? -3.049 12.469 7.09 1 98.62 83 CYS A O 1
ATOM 623 N N . ILE A 1 84 ? -5.18 11.969 7.258 1 98.56 84 ILE A N 1
ATOM 624 C CA . ILE A 1 84 ? -5.664 13.32 7.035 1 98.56 84 ILE A CA 1
ATOM 625 C C . ILE A 1 84 ? -6.277 13.867 8.328 1 98.56 84 ILE A C 1
ATOM 627 O O . ILE A 1 84 ? -7.246 13.312 8.844 1 98.56 84 ILE A O 1
ATOM 631 N N . PHE A 1 85 ? -5.742 14.969 8.805 1 98.56 85 PHE A N 1
ATOM 632 C CA . PHE A 1 85 ? -6.199 15.594 10.031 1 98.56 85 PHE A CA 1
ATOM 633 C C . PHE A 1 85 ? -7.023 16.844 9.734 1 98.56 85 PHE A C 1
ATOM 635 O O . PHE A 1 85 ? -6.664 17.641 8.859 1 98.56 85 PHE A O 1
ATOM 642 N N . GLY A 1 86 ? -8.102 17.016 10.523 1 97.75 86 GLY A N 1
ATOM 643 C CA . GLY A 1 86 ? -8.883 18.25 10.438 1 97.75 86 GLY A CA 1
ATOM 644 C C . GLY A 1 86 ? -10.07 18.125 9.5 1 97.75 86 GLY A C 1
ATOM 645 O O . GLY A 1 86 ? -10.398 17.031 9.047 1 97.75 86 GLY A O 1
ATOM 646 N N . THR A 1 87 ? -10.758 19.25 9.344 1 96.81 87 THR A N 1
ATOM 647 C CA . THR A 1 87 ? -11.906 19.359 8.453 1 96.81 87 THR A CA 1
ATOM 648 C C . THR A 1 87 ? -11.711 20.5 7.449 1 96.81 87 THR A C 1
ATOM 650 O O . THR A 1 87 ? -10.922 21.406 7.684 1 96.81 87 THR A O 1
ATOM 653 N N . SER A 1 88 ? -12.305 20.344 6.293 1 94.56 88 SER A N 1
ATOM 654 C CA . SER A 1 88 ? -12.211 21.406 5.289 1 94.56 88 SER A CA 1
ATOM 655 C C . SER A 1 88 ? -12.656 22.75 5.863 1 94.56 88 SER A C 1
ATOM 657 O O . SER A 1 88 ? -13.625 22.812 6.617 1 94.56 88 SER A O 1
ATOM 659 N N . PRO A 1 89 ? -11.938 23.812 5.551 1 96.44 89 PRO A N 1
ATOM 660 C CA . PRO A 1 89 ? -10.852 23.891 4.566 1 96.44 89 PRO A CA 1
ATOM 661 C C . PRO A 1 89 ? -9.477 23.656 5.188 1 96.44 89 PRO A C 1
ATOM 663 O O . PRO A 1 89 ? -8.469 23.656 4.477 1 96.44 89 PRO A O 1
ATOM 666 N N . ASP A 1 90 ? -9.406 23.484 6.555 1 97.44 90 ASP A N 1
ATOM 667 C CA . ASP A 1 90 ? -8.133 23.375 7.27 1 97.44 90 ASP A CA 1
ATOM 668 C C . ASP A 1 90 ? -7.77 21.922 7.527 1 97.44 90 ASP A C 1
ATOM 670 O O . ASP A 1 90 ? -8.156 21.344 8.555 1 97.44 90 ASP A O 1
ATOM 674 N N . ARG A 1 91 ? -6.977 21.406 6.664 1 97.44 91 ARG A N 1
ATOM 675 C CA . ARG A 1 91 ? -6.551 20.016 6.797 1 97.44 91 ARG A CA 1
ATOM 676 C C . ARG A 1 91 ? -5.051 19.875 6.555 1 97.44 91 ARG A C 1
ATOM 678 O O . ARG A 1 91 ? -4.461 20.672 5.816 1 97.44 91 ARG A O 1
ATOM 685 N N . TRP A 1 92 ? -4.469 18.906 7.16 1 97.69 92 TRP A N 1
ATOM 686 C CA . TRP A 1 92 ? -3.1 18.516 6.832 1 97.69 92 TRP A CA 1
ATOM 687 C C . TRP A 1 92 ? -2.967 16.984 6.781 1 97.69 92 TRP A C 1
ATOM 689 O O . TRP A 1 92 ? -3.65 16.281 7.52 1 97.69 92 TRP A O 1
ATOM 699 N N . THR A 1 93 ? -2.146 16.547 5.855 1 98.5 93 THR A N 1
ATOM 700 C CA . THR A 1 93 ? -2.004 15.133 5.543 1 98.5 93 THR A CA 1
ATOM 701 C C . THR A 1 93 ? -0.574 14.664 5.797 1 98.5 93 THR A C 1
ATOM 703 O O . THR A 1 93 ? 0.384 15.344 5.426 1 98.5 93 THR A O 1
ATOM 706 N N . VAL A 1 94 ? -0.463 13.547 6.418 1 98.44 94 VAL A N 1
ATOM 707 C CA . VAL A 1 94 ? 0.845 12.914 6.574 1 98.44 94 VAL A CA 1
ATOM 708 C C . VAL A 1 94 ? 0.891 11.617 5.777 1 98.44 94 VAL A C 1
ATOM 710 O O . VAL A 1 94 ? -0.116 10.914 5.664 1 98.44 94 VAL A O 1
ATOM 713 N N . ALA A 1 95 ? 2.043 11.344 5.207 1 98.38 95 ALA A N 1
ATOM 714 C CA . ALA A 1 95 ? 2.408 9.984 4.812 1 98.38 95 ALA A CA 1
ATOM 715 C C . ALA A 1 95 ? 3.066 9.234 5.973 1 98.38 95 ALA A C 1
ATOM 717 O O . ALA A 1 95 ? 3.865 9.812 6.715 1 98.38 95 ALA A O 1
ATOM 718 N N . HIS A 1 96 ? 2.676 8.031 6.094 1 97.88 96 HIS A N 1
ATOM 719 C CA . HIS A 1 96 ? 3.289 7.223 7.145 1 97.88 96 HIS A CA 1
ATOM 720 C C . HIS A 1 96 ? 3.734 5.863 6.605 1 97.88 96 HIS A C 1
ATOM 722 O O . HIS A 1 96 ? 3.232 5.406 5.578 1 97.88 96 HIS A O 1
ATOM 728 N N . GLU A 1 97 ? 4.66 5.246 7.297 1 97.25 97 GLU A N 1
ATOM 729 C CA . GLU A 1 97 ? 5.18 3.92 6.973 1 97.25 97 GLU A CA 1
ATOM 730 C C . GLU A 1 97 ? 5.559 3.15 8.234 1 97.25 97 GLU A C 1
ATOM 732 O O . GLU A 1 97 ? 6.152 3.713 9.156 1 97.25 97 GLU A O 1
ATOM 737 N N . LEU A 1 98 ? 5.156 1.876 8.203 1 95 98 LEU A N 1
ATOM 738 C CA . LEU A 1 98 ? 5.652 1.001 9.258 1 95 98 LEU A CA 1
ATOM 739 C C . LEU A 1 98 ? 7.16 0.818 9.148 1 95 98 LEU A C 1
ATOM 741 O O . LEU A 1 98 ? 7.676 0.525 8.07 1 95 98 LEU A O 1
ATOM 745 N N . THR A 1 99 ? 7.828 0.992 10.234 1 91.19 99 THR A N 1
ATOM 746 C CA . THR A 1 99 ? 9.273 0.786 10.227 1 91.19 99 THR A CA 1
ATOM 747 C C . THR A 1 99 ? 9.609 -0.693 10.047 1 91.19 99 THR A C 1
ATOM 749 O O . THR A 1 99 ? 9.25 -1.521 10.891 1 91.19 99 THR A O 1
ATOM 752 N N . PRO A 1 100 ? 10.336 -0.927 8.984 1 85.62 100 PRO A N 1
ATOM 753 C CA . PRO A 1 100 ? 10.688 -2.334 8.789 1 85.62 100 PRO A CA 1
ATOM 754 C C . PRO A 1 100 ? 11.469 -2.922 9.969 1 85.62 100 PRO A C 1
ATOM 756 O O . PRO A 1 100 ? 12.344 -2.256 10.523 1 85.62 100 PRO A O 1
ATOM 759 N N . GLY A 1 101 ? 11.133 -4.18 10.359 1 82.25 101 GLY A N 1
ATOM 760 C CA . GLY A 1 101 ? 11.828 -4.891 11.414 1 82.25 101 GLY A CA 1
ATOM 761 C C . GLY A 1 101 ? 11.305 -4.57 12.805 1 82.25 101 GLY A C 1
ATOM 762 O O . GLY A 1 101 ? 11.727 -5.18 13.789 1 82.25 101 GLY A O 1
ATOM 763 N N . SER A 1 102 ? 10.391 -3.654 12.859 1 76.88 102 SER A N 1
ATOM 764 C CA . SER A 1 102 ? 9.945 -3.199 14.172 1 76.88 102 SER A CA 1
ATOM 765 C C . SER A 1 102 ? 8.547 -3.715 14.492 1 76.88 102 SER A C 1
ATOM 767 O O . SER A 1 102 ? 8.062 -3.566 15.617 1 76.88 102 SER A O 1
ATOM 769 N N . ASN A 1 103 ? 7.949 -4.273 13.547 1 78.38 103 ASN A N 1
ATOM 770 C CA . ASN A 1 103 ? 6.559 -4.68 13.711 1 78.38 103 ASN A CA 1
ATOM 771 C C . ASN A 1 103 ? 6.391 -6.188 13.555 1 78.38 103 ASN A C 1
ATOM 773 O O . ASN A 1 103 ? 5.859 -6.656 12.547 1 78.38 103 ASN A O 1
ATOM 777 N N . LEU A 1 104 ? 6.949 -6.715 14.625 1 65.88 104 LEU A N 1
ATOM 778 C CA . LEU A 1 104 ? 6.984 -8.172 14.617 1 65.88 104 LEU A CA 1
ATOM 779 C C . LEU A 1 104 ? 5.594 -8.75 14.859 1 65.88 104 LEU A C 1
ATOM 781 O O . LEU A 1 104 ? 4.809 -8.195 15.633 1 65.88 104 LEU A O 1
ATOM 785 N N . TRP A 1 105 ? 5.152 -9.438 13.906 1 60.84 105 TRP A N 1
ATOM 786 C CA . TRP A 1 105 ? 3.871 -10.125 14.008 1 60.84 105 TRP A CA 1
ATOM 787 C C . TRP A 1 105 ? 4.062 -11.578 14.445 1 60.84 105 TRP A C 1
ATOM 789 O O . TRP A 1 105 ? 4.871 -12.305 13.859 1 60.84 105 TRP A O 1
ATOM 799 N N . ASN A 1 106 ? 4.172 -11.789 15.766 1 53.66 106 ASN A N 1
ATOM 800 C CA . ASN A 1 106 ? 4.109 -13.203 16.109 1 53.66 106 ASN A CA 1
ATOM 801 C C . ASN A 1 106 ? 2.689 -13.75 15.984 1 53.66 106 ASN A C 1
ATOM 803 O O . ASN A 1 106 ? 1.785 -13.328 16.703 1 53.66 106 ASN A O 1
ATOM 807 N N . ALA A 1 107 ? 2.447 -14.32 14.828 1 51.91 107 ALA A N 1
ATOM 808 C CA . ALA A 1 107 ? 1.146 -14.953 14.625 1 51.91 107 ALA A CA 1
ATOM 809 C C . ALA A 1 107 ? 0.649 -15.617 15.914 1 51.91 107 ALA A C 1
ATOM 811 O O . ALA A 1 107 ? -0.559 -15.703 16.141 1 51.91 107 ALA A O 1
ATOM 812 N N . GLN A 1 108 ? 1.545 -16.25 16.562 1 50.44 108 GLN A N 1
ATOM 813 C CA . GLN A 1 108 ? 1.115 -16.953 17.766 1 50.44 108 GLN A CA 1
ATOM 814 C C . GLN A 1 108 ? 0.827 -15.977 18.906 1 50.44 108 GLN A C 1
ATOM 816 O O . GLN A 1 108 ? 0.104 -16.312 19.844 1 50.44 108 GLN A O 1
ATOM 821 N N . ASP A 1 109 ? 1.63 -15.07 18.859 1 50.34 109 ASP A N 1
ATOM 822 C CA . ASP A 1 109 ? 1.422 -14.141 19.969 1 50.34 109 ASP A CA 1
ATOM 823 C C . ASP A 1 109 ? 0.412 -13.062 19.594 1 50.34 109 ASP A C 1
ATOM 825 O O . ASP A 1 109 ? 0.615 -12.32 18.625 1 50.34 109 ASP A O 1
ATOM 829 N N . LYS A 1 110 ? -0.772 -13.398 19.891 1 46.69 110 LYS A N 1
ATOM 830 C CA . LYS A 1 110 ? -1.895 -12.477 19.766 1 46.69 110 LYS A CA 1
ATOM 831 C C . LYS A 1 110 ? -1.527 -11.094 20.312 1 46.69 110 LYS A C 1
ATOM 833 O O . LYS A 1 110 ? -2.398 -10.242 20.484 1 46.69 110 LYS A O 1
ATOM 838 N N . ASN A 1 111 ? -0.438 -11.125 21.016 1 48.53 111 ASN A N 1
ATOM 839 C CA . ASN A 1 111 ? -0.268 -9.781 21.578 1 48.53 111 ASN A CA 1
ATOM 840 C C . ASN A 1 111 ? -0.276 -8.719 20.469 1 48.53 111 ASN A C 1
ATOM 842 O O . ASN A 1 111 ? 0.566 -8.742 19.578 1 48.53 111 ASN A O 1
ATOM 846 N N . PRO A 1 112 ? -1.429 -8.227 20.406 1 49.31 112 PRO A N 1
ATOM 847 C CA . PRO A 1 112 ? -1.579 -7.168 19.422 1 49.31 112 PRO A CA 1
ATOM 848 C C . PRO A 1 112 ? -0.385 -6.215 19.375 1 49.31 112 PRO A C 1
ATOM 850 O O . PRO A 1 112 ? -0.085 -5.559 20.375 1 49.31 112 PRO A O 1
ATOM 853 N N . PHE A 1 113 ? 0.738 -6.699 18.875 1 52.94 113 PHE A N 1
ATOM 854 C CA . PHE A 1 113 ? 1.96 -5.926 18.688 1 52.94 113 PHE A CA 1
ATOM 855 C C . PHE A 1 113 ? 1.636 -4.473 18.359 1 52.94 113 PHE A C 1
ATOM 857 O O . PHE A 1 113 ? 0.621 -4.195 17.719 1 52.94 113 PHE A O 1
ATOM 864 N N . HIS A 1 114 ? 2.254 -3.648 19.125 1 65.88 114 HIS A N 1
ATOM 865 C CA . HIS A 1 114 ? 2.381 -2.225 18.828 1 65.88 114 HIS A CA 1
ATOM 866 C C . HIS A 1 114 ? 2.971 -1.992 17.453 1 65.88 114 HIS A C 1
ATOM 868 O O . HIS A 1 114 ? 3.994 -2.586 17.094 1 65.88 114 HIS A O 1
ATOM 874 N N . ARG A 1 115 ? 2.176 -1.555 16.641 1 85.69 115 ARG A N 1
ATOM 875 C CA . ARG A 1 115 ? 2.689 -1.102 15.352 1 85.69 115 ARG A CA 1
ATOM 876 C C . ARG A 1 115 ? 3.297 0.292 15.461 1 85.69 115 ARG A C 1
ATOM 878 O O . ARG A 1 115 ? 2.732 1.171 16.125 1 85.69 115 ARG A O 1
ATOM 885 N N . GLN A 1 116 ? 4.449 0.359 14.938 1 92.69 116 GLN A N 1
ATOM 886 C CA . GLN A 1 116 ? 5.129 1.648 15.016 1 92.69 116 GLN A CA 1
ATOM 887 C C . GLN A 1 116 ? 5.73 2.031 13.664 1 92.69 116 GLN A C 1
ATOM 889 O O . GLN A 1 116 ? 6.027 1.164 12.836 1 92.69 116 GLN A O 1
ATOM 894 N N . GLY A 1 117 ? 5.941 3.303 13.539 1 96.56 117 GLY A N 1
ATOM 895 C CA . GLY A 1 117 ? 6.5 3.795 12.289 1 96.56 117 GLY A CA 1
ATOM 896 C C . GLY A 1 117 ? 6.828 5.277 12.328 1 96.56 117 GLY A C 1
ATOM 897 O O . GLY A 1 117 ? 7 5.852 13.406 1 96.56 117 GLY A O 1
ATOM 898 N N . VAL A 1 118 ? 7.059 5.781 11.102 1 98.25 118 VAL A N 1
ATOM 899 C CA . VAL A 1 118 ? 7.418 7.184 10.93 1 98.25 118 VAL A CA 1
ATOM 900 C C . VAL A 1 118 ? 6.379 7.883 10.062 1 98.25 118 VAL A C 1
ATOM 902 O O . VAL A 1 118 ? 5.621 7.227 9.336 1 98.25 118 VAL A O 1
ATOM 905 N N . TRP A 1 119 ? 6.32 9.18 10.227 1 98.12 119 TRP A N 1
ATOM 906 C CA . TRP A 1 119 ? 5.422 9.984 9.398 1 98.12 119 TRP A CA 1
ATOM 907 C C . TRP A 1 119 ? 6.086 11.297 9 1 98.12 119 TRP A C 1
ATOM 909 O O . TRP A 1 119 ? 7.023 11.75 9.656 1 98.12 119 TRP A O 1
ATOM 919 N N . HIS A 1 120 ? 5.672 11.906 7.91 1 98.31 120 HIS A N 1
ATOM 920 C CA . HIS A 1 120 ? 6.008 13.266 7.504 1 98.31 120 HIS A CA 1
ATOM 921 C C . HIS A 1 120 ? 4.836 13.938 6.797 1 98.31 120 HIS A C 1
ATOM 923 O O . HIS A 1 120 ? 4.031 13.266 6.145 1 98.31 120 HIS A O 1
ATOM 929 N N . VAL A 1 121 ? 4.766 15.195 6.938 1 98.06 121 VAL A N 1
ATOM 930 C CA . VAL A 1 121 ? 3.693 15.953 6.305 1 98.06 121 VAL A CA 1
ATOM 931 C C . VAL A 1 121 ? 3.898 15.969 4.793 1 98.06 121 VAL A C 1
ATOM 933 O O . VAL A 1 121 ? 5.008 16.234 4.312 1 98.06 121 VAL A O 1
ATOM 936 N N . VAL A 1 122 ? 2.787 15.781 4.07 1 97.31 122 VAL A N 1
ATOM 937 C CA . VAL A 1 122 ? 2.92 15.758 2.619 1 97.31 122 VAL A CA 1
ATOM 938 C C . VAL A 1 122 ? 1.989 16.797 1.993 1 97.31 122 VAL A C 1
ATOM 940 O O . VAL A 1 122 ? 2.08 17.078 0.796 1 97.31 122 VAL A O 1
ATOM 943 N N . HIS A 1 123 ? 1.067 17.328 2.824 1 96.75 123 HIS A N 1
ATOM 944 C CA . HIS A 1 123 ? 0.104 18.25 2.232 1 96.75 123 HIS A CA 1
ATOM 945 C C . HIS A 1 123 ? -0.625 19.047 3.307 1 96.75 123 HIS A C 1
ATOM 947 O O . HIS A 1 123 ? -0.851 18.547 4.414 1 96.75 123 HIS A O 1
ATOM 953 N N . GLY A 1 124 ? -1.005 20.25 2.979 1 97 124 GLY A N 1
ATOM 954 C CA . GLY A 1 124 ? -1.848 21.078 3.814 1 97 124 GLY A CA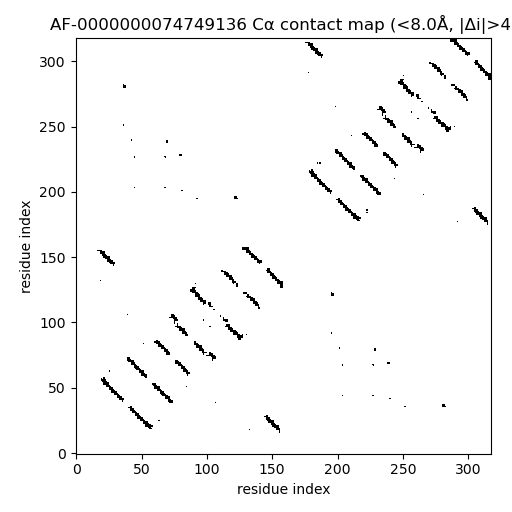 1
ATOM 955 C C . GLY A 1 124 ? -2.746 22.016 3.016 1 97 124 GLY A C 1
ATOM 956 O O . GLY A 1 124 ? -2.352 22.5 1.958 1 97 124 GLY A O 1
ATOM 957 N N . THR A 1 125 ? -3.879 22.219 3.541 1 96.56 125 THR A N 1
ATOM 958 C CA . THR A 1 125 ? -4.797 23.203 2.971 1 96.56 125 THR A CA 1
ATOM 959 C C . THR A 1 125 ? -5.191 24.234 4.012 1 96.56 125 THR A C 1
ATOM 961 O O . THR A 1 125 ? -4.938 24.062 5.203 1 96.56 125 THR A O 1
ATOM 964 N N . GLY A 1 126 ? -5.801 25.344 3.469 1 96.31 126 GLY A N 1
ATOM 965 C CA . GLY A 1 126 ? -6.172 26.391 4.402 1 96.31 126 GLY A CA 1
ATOM 966 C C . GLY A 1 126 ? -5 26.906 5.215 1 96.31 126 GLY A C 1
ATOM 967 O O . GLY A 1 126 ? -3.959 27.266 4.656 1 96.31 126 GLY A O 1
ATOM 968 N N . ARG A 1 127 ? -5.141 26.922 6.543 1 95.94 127 ARG A N 1
ATOM 969 C CA . ARG A 1 127 ? -4.105 27.484 7.402 1 95.94 127 ARG A CA 1
ATOM 970 C C . ARG A 1 127 ? -2.871 26.578 7.434 1 95.94 127 ARG A C 1
ATOM 972 O O . ARG A 1 127 ? -1.82 26.984 7.938 1 95.94 127 ARG A O 1
ATOM 979 N N . TYR A 1 128 ? -2.955 25.453 6.918 1 96.75 128 TYR A N 1
ATOM 980 C CA . TYR A 1 128 ? -1.84 24.516 6.988 1 96.75 128 TYR A CA 1
ATOM 981 C C . TYR A 1 128 ? -1.064 24.484 5.68 1 96.75 128 TYR A C 1
ATOM 983 O O . TYR A 1 128 ? -0.197 23.625 5.48 1 96.75 128 TYR A O 1
ATOM 991 N N . VAL A 1 129 ? -1.412 25.328 4.719 1 96.19 129 VAL A N 1
ATOM 992 C CA . VAL A 1 129 ? -0.639 25.422 3.484 1 96.19 129 VAL A CA 1
ATOM 993 C C . VAL A 1 129 ? 0.832 25.672 3.811 1 96.19 129 VAL A C 1
ATOM 995 O O . VAL A 1 129 ? 1.158 26.578 4.574 1 96.19 129 VAL A O 1
ATOM 998 N N . GLY A 1 130 ? 1.72 24.828 3.26 1 94.81 130 GLY A N 1
ATOM 999 C CA . GLY A 1 130 ? 3.152 25 3.434 1 94.81 130 GLY A CA 1
ATOM 1000 C C . GLY A 1 130 ? 3.688 24.359 4.695 1 94.81 130 GLY A C 1
ATOM 1001 O O . GLY A 1 130 ? 4.895 24.359 4.938 1 94.81 130 GLY A O 1
ATOM 1002 N N . MET A 1 131 ? 2.781 23.781 5.477 1 95.94 131 MET A N 1
ATOM 1003 C CA . MET A 1 131 ? 3.209 23.109 6.703 1 95.94 131 MET A CA 1
ATOM 1004 C C . MET A 1 131 ? 4.133 21.938 6.387 1 95.94 131 MET A C 1
ATOM 1006 O O . MET A 1 131 ? 3.893 21.188 5.441 1 95.94 131 MET A O 1
ATOM 1010 N N . THR A 1 132 ? 5.211 21.812 7.184 1 97.12 132 THR A N 1
ATOM 1011 C CA . THR A 1 132 ? 6.09 20.641 7.152 1 97.12 132 THR A CA 1
ATOM 1012 C C . THR A 1 132 ? 6.16 19.984 8.531 1 97.12 132 THR A C 1
ATOM 1014 O O . THR A 1 132 ? 5.68 20.547 9.516 1 97.12 132 THR A O 1
ATOM 1017 N N . GLY A 1 133 ? 6.684 18.828 8.516 1 97.75 133 GLY A N 1
ATOM 1018 C CA . GLY A 1 133 ? 6.805 18.125 9.781 1 97.75 133 GLY A CA 1
ATOM 1019 C C . GLY A 1 133 ? 7.1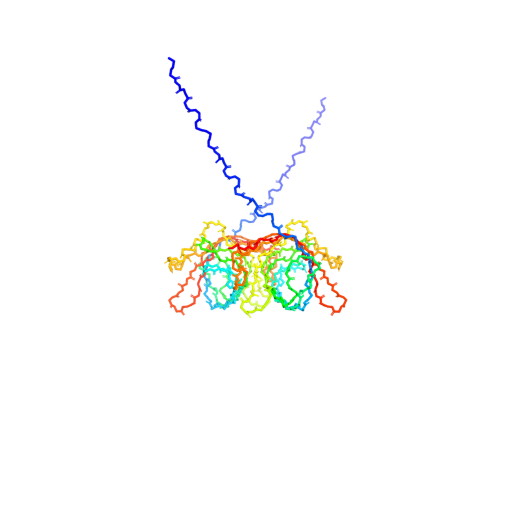25 16.641 9.602 1 97.75 133 GLY A C 1
ATOM 1020 O O . GLY A 1 133 ? 7.027 16.109 8.5 1 97.75 133 GLY A O 1
ATOM 1021 N N . GLU A 1 134 ? 7.547 16.078 10.688 1 98.38 134 GLU A N 1
ATOM 1022 C CA . GLU A 1 134 ? 7.859 14.648 10.727 1 98.38 134 GLU A CA 1
ATOM 1023 C C . GLU A 1 134 ? 7.867 14.125 12.156 1 98.38 134 GLU A C 1
ATOM 1025 O O . GLU A 1 134 ? 7.938 14.906 13.109 1 98.38 134 GLU A O 1
ATOM 1030 N N . GLY A 1 135 ? 7.781 12.797 12.242 1 98.25 135 GLY A N 1
ATOM 1031 C CA . GLY A 1 135 ? 7.809 12.18 13.555 1 98.25 135 GLY A CA 1
ATOM 1032 C C . GLY A 1 135 ? 7.617 10.672 13.516 1 98.25 135 GLY A C 1
ATOM 1033 O O . GLY A 1 135 ? 7.953 10.023 12.523 1 98.25 135 GLY A O 1
ATOM 1034 N N . THR A 1 136 ? 7.219 10.133 14.688 1 97.56 136 THR A N 1
ATOM 1035 C CA . THR A 1 136 ? 6.996 8.703 14.859 1 97.56 136 THR A CA 1
ATOM 1036 C C . THR A 1 136 ? 5.594 8.43 15.398 1 97.56 136 THR A C 1
ATOM 1038 O O . THR A 1 136 ? 4.91 9.352 15.844 1 97.56 136 THR A O 1
ATOM 1041 N N . TYR A 1 137 ? 5.168 7.242 15.266 1 96.44 137 TYR A N 1
ATOM 1042 C CA . TYR A 1 137 ? 3.887 6.84 15.836 1 96.44 137 TYR A CA 1
ATOM 1043 C C . TYR A 1 137 ? 3.951 5.418 16.375 1 96.44 137 TYR A C 1
ATOM 1045 O O . TYR A 1 137 ? 4.805 4.625 15.961 1 96.44 137 TYR A O 1
ATOM 1053 N N . VAL A 1 138 ? 3.074 5.121 17.312 1 93.56 138 VAL A N 1
ATOM 1054 C CA . VAL A 1 138 ? 2.85 3.789 17.859 1 93.56 138 VAL A CA 1
ATOM 1055 C C . VAL A 1 138 ? 1.35 3.508 17.938 1 93.56 138 VAL A C 1
ATOM 1057 O O . VAL A 1 138 ? 0.581 4.324 18.453 1 93.56 138 VAL A O 1
ATOM 1060 N N . SER A 1 139 ? 0.995 2.424 17.391 1 91.56 139 SER A N 1
ATOM 1061 C CA . SER A 1 139 ? -0.418 2.059 17.359 1 91.56 139 SER A CA 1
ATOM 1062 C C . SER A 1 139 ? -0.709 0.886 18.297 1 91.56 139 SER A C 1
ATOM 1064 O O . SER A 1 139 ? 0.128 -0.002 18.453 1 91.56 139 SER A O 1
ATOM 1066 N N . ASN A 1 140 ? -1.935 0.928 18.797 1 86 140 ASN A N 1
ATOM 1067 C CA . ASN A 1 140 ? -2.459 -0.117 19.672 1 86 140 ASN A CA 1
ATOM 1068 C C . ASN A 1 140 ? -3.939 -0.375 19.406 1 86 140 ASN A C 1
ATOM 1070 O O . ASN A 1 140 ? -4.539 0.256 18.531 1 86 140 ASN A O 1
ATOM 1074 N N . GLU A 1 141 ? -4.414 -1.365 20.078 1 84.19 141 GLU A N 1
ATOM 1075 C CA . GLU A 1 141 ? -5.84 -1.68 20.031 1 84.19 141 GLU A CA 1
ATOM 1076 C C . GLU A 1 141 ? -6.469 -1.62 21.422 1 84.19 141 GLU A C 1
ATOM 1078 O O . GLU A 1 141 ? -5.871 -2.076 22.391 1 84.19 141 GLU A O 1
ATOM 1083 N N . LEU A 1 142 ? -7.641 -1.024 21.406 1 83.38 142 LEU A N 1
ATOM 1084 C CA . LEU A 1 142 ? -8.406 -0.97 22.656 1 83.38 142 LEU A CA 1
ATOM 1085 C C . LEU A 1 142 ? -9.281 -2.211 22.797 1 83.38 142 LEU A C 1
ATOM 1087 O O . LEU A 1 142 ? -9.555 -2.91 21.828 1 83.38 142 LEU A O 1
ATOM 1091 N N . SER A 1 143 ? -9.773 -2.439 23.984 1 81.38 143 SER A N 1
ATOM 1092 C CA . SER A 1 143 ? -10.547 -3.627 24.312 1 81.38 143 SER A CA 1
ATOM 1093 C C . SER A 1 143 ? -11.883 -3.633 23.578 1 81.38 143 SER A C 1
ATOM 1095 O O . SER A 1 143 ? -12.469 -4.695 23.344 1 81.38 143 SER A O 1
ATOM 1097 N N . ASP A 1 144 ? -12.336 -2.463 23.203 1 87.12 144 ASP A N 1
ATOM 1098 C CA . ASP A 1 144 ? -13.641 -2.383 22.562 1 87.12 144 ASP A CA 1
ATOM 1099 C C . ASP A 1 144 ? -13.516 -2.488 21.047 1 87.12 144 ASP A C 1
ATOM 1101 O O . ASP A 1 144 ? -14.492 -2.289 20.312 1 87.12 144 ASP A O 1
ATOM 1105 N N . GLY A 1 145 ? -12.305 -2.721 20.547 1 83.12 145 GLY A N 1
ATOM 1106 C CA . GLY A 1 145 ? -12.094 -2.953 19.141 1 83.12 145 GLY A CA 1
ATOM 1107 C C . GLY A 1 145 ? -11.609 -1.723 18.391 1 83.12 145 GLY A C 1
ATOM 1108 O O . GLY A 1 145 ? -11.195 -1.812 17.234 1 83.12 145 GLY A O 1
ATOM 1109 N N . ARG A 1 146 ? -11.727 -0.614 19.109 1 89.56 146 ARG A N 1
ATOM 1110 C CA . ARG A 1 146 ? -11.172 0.585 18.484 1 89.56 146 ARG A CA 1
ATOM 1111 C C . ARG A 1 146 ? -9.648 0.537 18.469 1 89.56 146 ARG A C 1
ATOM 1113 O O . ARG A 1 146 ? -9.031 -0.127 19.297 1 89.56 146 ARG A O 1
ATOM 1120 N N . LYS A 1 147 ? -9.086 1.28 17.5 1 92.31 147 LYS A N 1
ATOM 1121 C CA . LYS A 1 147 ? -7.633 1.417 17.391 1 92.31 147 LYS A CA 1
ATOM 1122 C C . LYS A 1 147 ? -7.172 2.781 17.891 1 92.31 147 LYS A C 1
ATOM 1124 O O . LYS A 1 147 ? -7.898 3.77 17.781 1 92.31 147 LYS A O 1
ATOM 1129 N N . THR A 1 148 ? -5.996 2.721 18.438 1 94.5 148 THR A N 1
ATOM 1130 C CA . THR A 1 148 ? -5.371 3.975 18.844 1 94.5 148 THR A CA 1
ATOM 1131 C C . THR A 1 148 ? -3.977 4.102 18.25 1 94.5 148 THR A C 1
ATOM 1133 O O . THR A 1 148 ? -3.273 3.102 18.078 1 94.5 148 THR A O 1
ATOM 1136 N N . THR A 1 149 ? -3.645 5.332 17.938 1 95.62 149 THR A N 1
ATOM 1137 C CA . THR A 1 149 ? -2.297 5.656 17.484 1 95.62 149 THR A CA 1
ATOM 1138 C C . THR A 1 149 ? -1.788 6.926 18.156 1 95.62 149 THR A C 1
ATOM 1140 O O . THR A 1 149 ? -2.379 7.996 18 1 95.62 149 THR A O 1
ATOM 1143 N N . TRP A 1 150 ? -0.726 6.758 18.844 1 96.19 150 TRP A N 1
ATOM 1144 C CA . TRP A 1 150 ? -0.037 7.926 19.391 1 96.19 150 TRP A CA 1
ATOM 1145 C C . TRP A 1 150 ? 0.964 8.484 18.375 1 96.19 150 TRP A C 1
ATOM 1147 O O . TRP A 1 150 ? 1.873 7.773 17.938 1 96.19 150 TRP A O 1
ATOM 1157 N N . PHE A 1 151 ? 0.766 9.758 18.109 1 96.25 151 PHE A N 1
ATOM 1158 C CA . PHE A 1 151 ? 1.662 10.5 17.219 1 96.25 151 PHE A CA 1
ATOM 1159 C C . PHE A 1 151 ? 2.533 11.461 18.031 1 96.25 151 PHE A C 1
ATOM 1161 O O . PHE A 1 151 ? 2.039 12.164 18.906 1 96.25 151 PHE A O 1
ATOM 1168 N N . GLU A 1 152 ? 3.75 11.531 17.641 1 97.75 152 GLU A N 1
ATOM 1169 C CA . GLU A 1 152 ? 4.633 12.57 18.172 1 97.75 152 GLU A CA 1
ATOM 1170 C C . GLU A 1 152 ? 5.633 13.023 17.109 1 97.75 152 GLU A C 1
ATOM 1172 O O . GLU A 1 152 ? 5.93 12.289 16.156 1 97.75 152 GLU A O 1
ATOM 1177 N N . GLY A 1 153 ? 6.098 14.289 17.281 1 98 153 GLY A N 1
ATOM 1178 C CA . GLY A 1 153 ? 7.047 14.875 16.344 1 98 153 GLY A CA 1
ATOM 1179 C C . GLY A 1 153 ? 7.086 16.391 16.406 1 98 153 GLY A C 1
ATOM 1180 O O . GLY A 1 153 ? 6.906 16.984 17.469 1 98 153 GLY A O 1
ATOM 1181 N N . ASP A 1 154 ? 7.484 16.969 15.281 1 97.81 154 ASP A N 1
ATOM 1182 C CA . ASP A 1 154 ? 7.516 18.438 15.18 1 97.81 154 ASP A CA 1
ATOM 1183 C C . ASP A 1 154 ? 6.91 18.906 13.859 1 97.81 154 ASP A C 1
ATOM 1185 O O . ASP A 1 154 ? 6.977 18.203 12.852 1 97.81 154 ASP A O 1
ATOM 1189 N N . VAL A 1 155 ? 6.324 20.062 13.977 1 97.81 155 VAL A N 1
ATOM 1190 C CA . VAL A 1 155 ? 5.758 20.688 12.781 1 97.81 155 VAL A CA 1
ATOM 1191 C C . VAL A 1 155 ? 6.254 22.125 12.656 1 97.81 155 VAL A C 1
ATOM 1193 O O . VAL A 1 155 ? 6.621 22.75 13.648 1 97.81 155 VAL A O 1
ATOM 1196 N N . GLU A 1 156 ? 6.25 22.578 11.406 1 97.06 156 GLU A N 1
ATOM 1197 C CA . GLU A 1 156 ? 6.555 23.953 11.078 1 97.06 156 GLU A CA 1
ATOM 1198 C C . GLU A 1 156 ? 5.488 24.547 10.156 1 97.06 156 GLU A C 1
ATOM 1200 O O . GLU A 1 156 ? 5.195 24 9.094 1 97.06 156 GLU A O 1
ATOM 1205 N N . PHE A 1 157 ? 4.941 25.641 10.617 1 94.19 157 PHE A N 1
ATOM 1206 C CA . PHE A 1 157 ? 3.939 26.344 9.812 1 94.19 157 PHE A CA 1
ATOM 1207 C C . PHE A 1 157 ? 4.602 27.328 8.852 1 94.19 157 PHE A C 1
ATOM 1209 O O . PHE A 1 157 ? 5.652 27.891 9.164 1 94.19 157 PHE A O 1
ATOM 1216 N N . ALA A 1 158 ? 3.93 27.328 7.723 1 87.06 158 ALA A N 1
ATOM 1217 C CA . ALA A 1 158 ? 4.461 28.312 6.777 1 87.06 158 ALA A CA 1
ATOM 1218 C C . ALA A 1 158 ? 4.168 29.734 7.242 1 87.06 158 ALA A C 1
ATOM 1220 O O . ALA A 1 158 ? 3.109 30 7.816 1 87.06 158 ALA A O 1
ATOM 1221 N N . ASN A 1 159 ? 5.227 30.594 7.309 1 67.38 159 ASN A N 1
ATOM 1222 C CA . ASN A 1 159 ? 5.109 32 7.648 1 67.38 159 ASN A CA 1
ATOM 1223 C C . ASN A 1 159 ? 4.312 32.781 6.594 1 67.38 159 ASN A C 1
ATOM 1225 O O . ASN A 1 159 ? 4.383 32.438 5.406 1 67.38 159 ASN A O 1
ATOM 1229 N N . MET B 1 1 ? 51.094 -48.656 6.242 1 29.05 1 MET B N 1
ATOM 1230 C CA . MET B 1 1 ? 50.406 -48.219 5.035 1 29.05 1 MET B CA 1
ATOM 1231 C C . MET B 1 1 ? 48.938 -48 5.301 1 29.05 1 MET B C 1
ATOM 1233 O O . MET B 1 1 ? 48.188 -48.969 5.422 1 29.05 1 MET B O 1
ATOM 1237 N N . LYS B 1 2 ? 48.531 -46.938 6.133 1 41.12 2 LYS B N 1
ATOM 1238 C CA . LYS B 1 2 ? 47.188 -46.531 6.527 1 41.12 2 LYS B CA 1
ATOM 1239 C C . LYS B 1 2 ? 46.344 -46.188 5.312 1 41.12 2 LYS B C 1
ATOM 1241 O O . LYS B 1 2 ? 46.75 -45.344 4.488 1 41.12 2 LYS B O 1
ATOM 1246 N N . MET B 1 3 ? 45.438 -47.125 4.934 1 36.72 3 MET B N 1
ATOM 1247 C CA . MET B 1 3 ? 44.5 -46.969 3.84 1 36.72 3 MET B CA 1
ATOM 1248 C C . MET B 1 3 ? 43.531 -45.812 4.117 1 36.72 3 MET B C 1
ATOM 1250 O O . MET B 1 3 ? 42.812 -45.812 5.125 1 36.72 3 MET B O 1
ATOM 1254 N N . PHE B 1 4 ? 43.812 -44.625 3.623 1 43.84 4 PHE B N 1
ATOM 1255 C CA . PHE B 1 4 ? 42.906 -43.5 3.623 1 43.84 4 PHE B CA 1
ATOM 1256 C C . PHE B 1 4 ? 41.688 -43.781 2.746 1 43.84 4 PHE B C 1
ATOM 1258 O O . PHE B 1 4 ? 41.844 -44.031 1.55 1 43.84 4 PHE B O 1
ATOM 1265 N N . ILE B 1 5 ? 40.531 -44.219 3.307 1 43.62 5 ILE B N 1
ATOM 1266 C CA . ILE B 1 5 ? 39.25 -44.344 2.641 1 43.62 5 ILE B CA 1
ATOM 1267 C C . ILE B 1 5 ? 38.719 -42.938 2.277 1 43.62 5 ILE B C 1
ATOM 1269 O O . ILE B 1 5 ? 38.469 -42.125 3.16 1 43.62 5 ILE B O 1
ATOM 1273 N N . ALA B 1 6 ? 38.938 -42.5 1.052 1 40.97 6 ALA B N 1
ATOM 1274 C CA . ALA B 1 6 ? 38.281 -41.312 0.49 1 40.97 6 ALA B CA 1
ATOM 1275 C C . ALA B 1 6 ? 36.781 -41.5 0.339 1 40.97 6 ALA B C 1
ATOM 1277 O O . ALA B 1 6 ? 36.344 -42.344 -0.449 1 40.97 6 ALA B O 1
ATOM 1278 N N . THR B 1 7 ? 36 -41.219 1.333 1 43.78 7 THR B N 1
ATOM 1279 C CA . THR B 1 7 ? 34.531 -41.156 1.157 1 43.78 7 THR B CA 1
ATOM 1280 C C . THR B 1 7 ? 34.156 -40.031 0.196 1 43.78 7 THR B C 1
ATOM 1282 O O . THR B 1 7 ? 34.438 -38.844 0.463 1 43.78 7 THR B O 1
ATOM 1285 N N . SER B 1 8 ? 33.938 -40.375 -1.085 1 40.62 8 SER B N 1
ATOM 1286 C CA . SER B 1 8 ? 33.344 -39.406 -2.037 1 40.62 8 SER B CA 1
ATOM 1287 C C . SER B 1 8 ? 31.953 -39 -1.609 1 40.62 8 SER B C 1
ATOM 1289 O O . SER B 1 8 ? 31.062 -39.812 -1.482 1 40.62 8 SER B O 1
ATOM 1291 N N . LEU B 1 9 ? 31.734 -37.812 -0.978 1 40.69 9 LEU B N 1
ATOM 1292 C CA . LEU B 1 9 ? 30.453 -37.188 -0.783 1 40.69 9 LEU B CA 1
ATOM 1293 C C . LEU B 1 9 ? 29.797 -36.844 -2.121 1 40.69 9 LEU B C 1
ATOM 1295 O O . LEU B 1 9 ? 30.297 -36 -2.859 1 40.69 9 LEU B O 1
ATOM 1299 N N . ALA B 1 10 ? 29.047 -37.812 -2.727 1 40.44 10 ALA B N 1
ATOM 1300 C CA . ALA B 1 10 ? 28.188 -37.469 -3.863 1 40.44 10 ALA B CA 1
ATOM 1301 C C . ALA B 1 10 ? 27.266 -36.312 -3.531 1 40.44 10 ALA B C 1
ATOM 1303 O O . ALA B 1 10 ? 26.406 -36.406 -2.643 1 40.44 10 ALA B O 1
ATOM 1304 N N . LEU B 1 11 ? 27.641 -35.094 -3.857 1 40.69 11 LEU B N 1
ATOM 1305 C CA . LEU B 1 11 ? 26.656 -34 -3.883 1 40.69 11 LEU B CA 1
ATOM 1306 C C . LEU B 1 11 ? 25.453 -34.344 -4.746 1 40.69 11 LEU B C 1
ATOM 1308 O O . LEU B 1 11 ? 25.594 -34.531 -5.961 1 40.69 11 LEU B O 1
ATOM 1312 N N . LEU B 1 12 ? 24.422 -35 -4.273 1 40.34 12 LEU B N 1
ATOM 1313 C CA . LEU B 1 12 ? 23.156 -35.094 -4.973 1 40.34 12 LEU B CA 1
ATOM 1314 C C . LEU B 1 12 ? 22.766 -33.75 -5.562 1 40.34 12 LEU B C 1
ATOM 1316 O O . LEU B 1 12 ? 22.516 -32.781 -4.824 1 40.34 12 LEU B O 1
ATOM 1320 N N . ALA B 1 13 ? 23.172 -33.406 -6.73 1 42.16 13 ALA B N 1
ATOM 1321 C CA . ALA B 1 13 ? 22.562 -32.281 -7.461 1 42.16 13 ALA B CA 1
ATOM 1322 C C . ALA B 1 13 ? 21.047 -32.375 -7.438 1 42.16 13 ALA B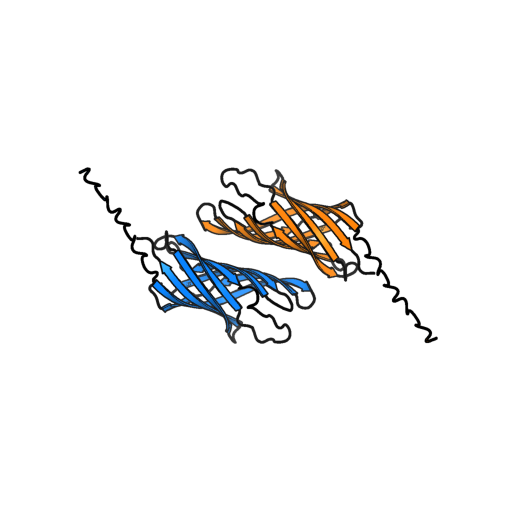 C 1
ATOM 1324 O O . ALA B 1 13 ? 20.453 -33.281 -8.062 1 42.16 13 ALA B O 1
ATOM 1325 N N . LEU B 1 14 ? 20.312 -32.062 -6.379 1 43.69 14 LEU B N 1
ATOM 1326 C CA . LEU B 1 14 ? 18.891 -31.875 -6.574 1 43.69 14 LEU B CA 1
ATOM 1327 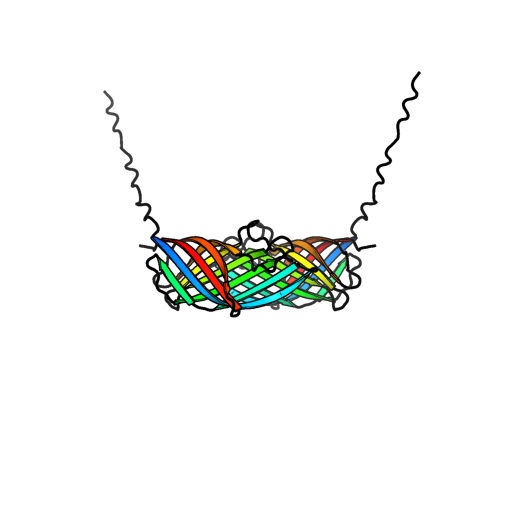C C . LEU B 1 14 ? 18.609 -31.188 -7.902 1 43.69 14 LEU B C 1
ATOM 1329 O O . LEU B 1 14 ? 19.219 -30.156 -8.219 1 43.69 14 LEU B O 1
ATOM 1333 N N . PRO B 1 15 ? 18.109 -31.875 -8.914 1 43.25 15 PRO B N 1
ATOM 1334 C CA . PRO B 1 15 ? 17.734 -31.156 -10.141 1 43.25 15 PRO B CA 1
ATOM 1335 C C . PRO B 1 15 ? 17.062 -29.812 -9.859 1 43.25 15 PRO B C 1
ATOM 1337 O O . PRO B 1 15 ? 16.188 -29.719 -8.992 1 43.25 15 PRO B O 1
ATOM 1340 N N . ALA B 1 16 ? 17.797 -28.781 -9.875 1 47.16 16 ALA B N 1
ATOM 1341 C CA . ALA B 1 16 ? 17.125 -27.484 -9.977 1 47.16 16 ALA B CA 1
ATOM 1342 C C . ALA B 1 16 ? 15.922 -27.562 -10.914 1 47.16 16 ALA B C 1
ATOM 1344 O O . ALA B 1 16 ? 16.078 -27.703 -12.125 1 47.16 16 ALA B O 1
ATOM 1345 N N . SER B 1 17 ? 14.797 -28.359 -10.594 1 52.19 17 SER B N 1
ATOM 1346 C CA . SER B 1 17 ? 13.656 -28.25 -11.508 1 52.19 17 SER B CA 1
ATOM 1347 C C . SER B 1 17 ? 13.602 -26.891 -12.172 1 52.19 17 SER B C 1
ATOM 1349 O O . SER B 1 17 ? 13.641 -25.859 -11.492 1 52.19 17 SER B O 1
ATOM 1351 N N . ALA B 1 18 ? 14.172 -26.844 -13.336 1 65.12 18 ALA B N 1
ATOM 1352 C CA . ALA B 1 18 ? 14.203 -25.625 -14.141 1 65.12 18 ALA B CA 1
ATOM 1353 C C . ALA B 1 18 ? 12.82 -24.969 -14.219 1 65.12 18 ALA B C 1
ATOM 1355 O O . ALA B 1 18 ? 11.828 -25.641 -14.516 1 65.12 18 ALA B O 1
ATOM 1356 N N . GLY B 1 19 ? 12.438 -23.922 -13.688 1 83.81 19 GLY B N 1
ATOM 1357 C CA . GLY B 1 19 ? 11.195 -23.156 -13.805 1 83.81 19 GLY B CA 1
ATOM 1358 C C . GLY B 1 19 ? 10.68 -23.094 -15.227 1 83.81 19 GLY B C 1
ATOM 1359 O O . GLY B 1 19 ? 11.453 -23.203 -16.188 1 83.81 19 GLY B O 1
ATOM 1360 N N . GLU B 1 20 ? 9.391 -23.312 -15.539 1 94.5 20 GLU B N 1
ATOM 1361 C CA . GLU B 1 20 ? 8.719 -23.109 -16.828 1 94.5 20 GLU B CA 1
ATOM 1362 C C . GLU B 1 20 ? 8.469 -21.625 -17.094 1 94.5 20 GLU B C 1
ATOM 1364 O O . GLU B 1 20 ? 7.938 -20.922 -16.234 1 94.5 20 GLU B O 1
ATOM 1369 N N . LEU B 1 21 ? 8.82 -21.266 -18.297 1 97.25 21 LEU B N 1
ATOM 1370 C CA . LEU B 1 21 ? 8.609 -19.875 -18.688 1 97.25 21 LEU B CA 1
ATOM 1371 C C . LEU B 1 21 ? 7.129 -19.578 -18.906 1 97.25 21 LEU B C 1
ATOM 1373 O O . LEU B 1 21 ? 6.41 -20.391 -19.484 1 97.25 21 LEU B O 1
ATOM 1377 N N . ILE B 1 22 ? 6.754 -18.406 -18.5 1 97.88 22 ILE B N 1
ATOM 1378 C CA . ILE B 1 22 ? 5.383 -17.969 -18.75 1 97.88 22 ILE B CA 1
ATOM 1379 C C . ILE B 1 22 ? 5.387 -16.547 -19.328 1 97.88 22 ILE B C 1
ATOM 1381 O O . ILE B 1 22 ? 6.332 -15.789 -19.125 1 97.88 22 ILE B O 1
ATOM 1385 N N . GLY B 1 23 ? 4.355 -16.219 -20.125 1 98.31 23 GLY B N 1
ATOM 1386 C CA . GLY B 1 23 ? 4.051 -14.922 -20.688 1 98.31 23 GLY B CA 1
ATOM 1387 C C . GLY B 1 23 ? 2.588 -14.75 -21.047 1 98.31 23 GLY B C 1
ATOM 1388 O O . GLY B 1 23 ? 2.012 -15.586 -21.75 1 98.31 23 GLY B O 1
ATOM 1389 N N . GLY B 1 24 ? 2.025 -13.734 -20.547 1 98.19 24 GLY B N 1
ATOM 1390 C CA . GLY B 1 24 ? 0.614 -13.508 -20.812 1 98.19 24 GLY B CA 1
ATOM 1391 C C . GLY B 1 24 ? 0.158 -12.102 -20.484 1 98.19 24 GLY B C 1
ATOM 1392 O O . GLY B 1 24 ? 0.93 -11.305 -19.953 1 98.19 24 GLY B O 1
ATOM 1393 N N . THR B 1 25 ? -1.109 -11.812 -20.859 1 98 25 THR B N 1
ATOM 1394 C CA . THR B 1 25 ? -1.652 -10.469 -20.703 1 98 25 THR B CA 1
ATOM 1395 C C . THR B 1 25 ? -2.928 -10.5 -19.859 1 98 25 THR B C 1
ATOM 1397 O O . THR B 1 25 ? -3.859 -11.242 -20.156 1 98 25 THR B O 1
ATOM 1400 N N . ASN B 1 26 ? -2.902 -9.711 -18.828 1 97.88 26 ASN B N 1
ATOM 1401 C CA . ASN B 1 26 ? -4.137 -9.375 -18.125 1 97.88 26 ASN B CA 1
ATOM 1402 C C . ASN B 1 26 ? -4.859 -8.211 -18.797 1 97.88 26 ASN B C 1
ATOM 1404 O O . ASN B 1 26 ? -4.234 -7.215 -19.156 1 97.88 26 ASN B O 1
ATOM 1408 N N . THR B 1 27 ? -6.109 -8.336 -18.891 1 97.5 27 THR B N 1
ATOM 1409 C CA . THR B 1 27 ? -6.984 -7.23 -19.266 1 97.5 27 THR B CA 1
ATOM 1410 C C . THR B 1 27 ? -8.094 -7.055 -18.219 1 97.5 27 THR B C 1
ATOM 1412 O O . THR B 1 27 ? -8.797 -8.008 -17.906 1 97.5 27 THR B O 1
ATOM 1415 N N . TYR B 1 28 ? -8.227 -5.844 -17.719 1 96.12 28 TYR B N 1
ATOM 1416 C CA . TYR B 1 28 ? -9.164 -5.723 -16.609 1 96.12 28 TYR B CA 1
ATOM 1417 C C . TYR B 1 28 ? -9.703 -4.301 -16.5 1 96.12 28 TYR B C 1
ATOM 1419 O O . TYR B 1 28 ? -9.172 -3.379 -17.125 1 96.12 28 TYR B O 1
ATOM 1427 N N . ILE B 1 29 ? -10.828 -4.164 -15.828 1 96.31 29 ILE B N 1
ATOM 1428 C CA . ILE B 1 29 ? -11.352 -2.896 -15.336 1 96.31 29 ILE B CA 1
ATOM 1429 C C . ILE B 1 29 ? -10.797 -2.609 -13.945 1 96.31 29 ILE B C 1
ATOM 1431 O O . ILE B 1 29 ? -10.727 -3.506 -13.102 1 96.31 29 ILE B O 1
ATOM 1435 N N . SER B 1 30 ? -10.398 -1.372 -13.789 1 94.69 30 SER B N 1
ATOM 1436 C CA . SER B 1 30 ? -9.812 -0.972 -12.516 1 94.69 30 SER B CA 1
ATOM 1437 C C . SER B 1 30 ? -10.609 0.154 -11.875 1 94.69 30 SER B C 1
ATOM 1439 O O . SER B 1 30 ? -10.977 1.126 -12.539 1 94.69 30 SER B O 1
ATOM 1441 N N . GLU B 1 31 ? -10.906 -0.037 -10.648 1 95.12 31 GLU B N 1
ATOM 1442 C CA . GLU B 1 31 ? -11.461 1.023 -9.812 1 95.12 31 GLU B CA 1
ATOM 1443 C C . GLU B 1 31 ? -10.445 1.496 -8.773 1 95.12 31 GLU B C 1
ATOM 1445 O O . GLU B 1 31 ? -9.789 0.68 -8.125 1 95.12 31 GLU B O 1
ATOM 1450 N N . 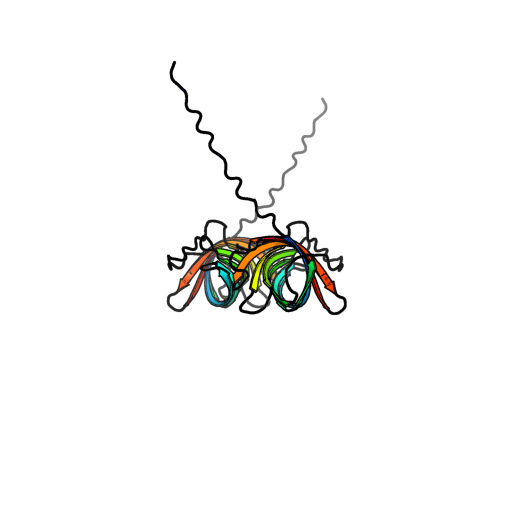ALA B 1 32 ? -10.328 2.832 -8.703 1 94.94 32 ALA B N 1
ATOM 1451 C CA . ALA B 1 32 ? -9.367 3.385 -7.75 1 94.94 32 ALA B CA 1
ATOM 1452 C C . ALA B 1 32 ? -10.008 4.453 -6.871 1 94.94 32 ALA B C 1
ATOM 1454 O O . ALA B 1 32 ? -10.867 5.207 -7.336 1 94.94 32 ALA B O 1
ATOM 1455 N N . ARG B 1 33 ? -9.68 4.469 -5.664 1 97.38 33 ARG B N 1
ATOM 1456 C CA . ARG B 1 33 ? -9.875 5.605 -4.77 1 97.38 33 ARG B CA 1
ATOM 1457 C C . ARG B 1 33 ? -8.578 6.367 -4.551 1 97.38 33 ARG B C 1
ATOM 1459 O O . ARG B 1 33 ? -7.516 5.762 -4.375 1 97.38 33 ARG B O 1
ATOM 1466 N N . THR B 1 34 ? -8.742 7.672 -4.621 1 96.5 34 THR B N 1
ATOM 1467 C CA . THR B 1 34 ? -7.539 8.492 -4.523 1 96.5 34 THR B CA 1
ATOM 1468 C C . THR B 1 34 ? -7.734 9.625 -3.518 1 96.5 34 THR B C 1
ATOM 1470 O O . THR B 1 34 ? -8.859 10.086 -3.309 1 96.5 34 THR B O 1
ATOM 1473 N N . TRP B 1 35 ? -6.633 10.008 -2.939 1 96.38 35 TRP B N 1
ATOM 1474 C CA . TRP B 1 35 ? -6.551 11.18 -2.068 1 96.38 35 TRP B CA 1
ATOM 1475 C C . TRP B 1 35 ? -5.406 12.094 -2.49 1 96.38 35 TRP B C 1
ATOM 1477 O O . TRP B 1 35 ? -4.246 11.672 -2.518 1 96.38 35 TRP B O 1
ATOM 1487 N N . LYS B 1 36 ? -5.711 13.289 -2.684 1 92.69 36 LYS B N 1
ATOM 1488 C CA . LYS B 1 36 ? -4.699 14.25 -3.111 1 92.69 36 LYS B CA 1
ATOM 1489 C C . LYS B 1 36 ? -3.785 14.633 -1.953 1 92.69 36 LYS B C 1
ATOM 1491 O O . LYS B 1 36 ? -4.258 14.93 -0.852 1 92.69 36 LYS B O 1
ATOM 1496 N N . THR B 1 37 ? -2.508 14.633 -2.238 1 91.25 37 THR B N 1
ATOM 1497 C CA . THR B 1 37 ? -1.515 15.078 -1.266 1 91.25 37 THR B CA 1
ATOM 1498 C C . THR B 1 37 ? -0.682 16.234 -1.827 1 91.25 37 THR B C 1
ATOM 1500 O O . THR B 1 37 ? 0.384 16.547 -1.296 1 91.25 37 THR B O 1
ATOM 1503 N N . GLY B 1 38 ? -1.04 16.75 -2.838 1 84.44 38 GLY B N 1
ATOM 1504 C CA . GLY B 1 38 ? -0.409 17.859 -3.541 1 84.44 38 GLY B CA 1
ATOM 1505 C C . GLY B 1 38 ? -0.989 18.109 -4.922 1 84.44 38 GLY B C 1
ATOM 1506 O O . GLY B 1 38 ? -1.947 17.438 -5.32 1 84.44 38 GLY B O 1
ATOM 1507 N N . GLU B 1 39 ? -0.473 19.109 -5.641 1 81.31 39 GLU B N 1
ATOM 1508 C CA . GLU B 1 39 ? -0.985 19.453 -6.965 1 81.31 39 GLU B CA 1
ATOM 1509 C C . GLU B 1 39 ? -0.902 18.25 -7.91 1 81.31 39 GLU B C 1
ATOM 1511 O O . GLU B 1 39 ? -1.86 17.953 -8.625 1 81.31 39 GLU B O 1
ATOM 1516 N N . TYR B 1 40 ? 0.13 17.453 -7.906 1 85.69 40 TYR B N 1
ATOM 1517 C CA . TYR B 1 40 ? 0.293 16.281 -8.758 1 85.69 40 TYR B CA 1
ATOM 1518 C C . TYR B 1 40 ? 0.786 15.094 -7.949 1 85.69 40 TYR B C 1
ATOM 1520 O O . TYR B 1 40 ? 1.674 14.359 -8.391 1 85.69 40 TYR B O 1
ATOM 1528 N N . ALA B 1 41 ? 0.221 15.008 -6.828 1 91.31 41 ALA B N 1
ATOM 1529 C CA . ALA B 1 41 ? 0.618 13.922 -5.941 1 91.31 41 ALA B CA 1
ATOM 1530 C C . ALA B 1 41 ? -0.575 13.391 -5.145 1 91.31 41 ALA B C 1
ATOM 1532 O O . ALA B 1 41 ? -1.542 14.125 -4.914 1 91.31 41 ALA B O 1
ATOM 1533 N N . GLY B 1 42 ? -0.453 12.211 -4.777 1 94.88 42 GLY B N 1
ATOM 1534 C CA . GLY B 1 42 ? -1.522 11.625 -3.986 1 94.88 42 GLY B CA 1
ATOM 1535 C C . GLY B 1 42 ? -1.249 10.188 -3.588 1 94.88 42 GLY B C 1
ATOM 1536 O O . GLY B 1 42 ? -0.159 9.664 -3.834 1 94.88 42 GLY B O 1
ATOM 1537 N N . TYR B 1 43 ? -2.162 9.688 -2.859 1 97 43 TYR B N 1
ATOM 1538 C CA . TYR B 1 43 ? -2.23 8.289 -2.475 1 97 43 TYR B CA 1
ATOM 1539 C C . TYR B 1 43 ? -3.395 7.586 -3.166 1 97 43 TYR B C 1
ATOM 1541 O O . TYR B 1 43 ? -4.441 8.195 -3.402 1 97 43 TYR B O 1
ATOM 1549 N N . TYR B 1 44 ? -3.152 6.301 -3.484 1 96.69 44 TYR B N 1
ATOM 1550 C CA . TYR B 1 44 ? -4.215 5.578 -4.176 1 96.69 44 TYR B CA 1
ATOM 1551 C C . TYR B 1 44 ? -4.34 4.156 -3.643 1 96.69 44 TYR B C 1
ATOM 1553 O O . TYR B 1 44 ? -3.361 3.574 -3.168 1 96.69 44 TYR B O 1
ATOM 1561 N N . VAL B 1 45 ? -5.527 3.646 -3.662 1 98.12 45 VAL B N 1
ATOM 1562 C CA . VAL B 1 45 ? -5.883 2.238 -3.518 1 98.12 45 VAL B CA 1
ATOM 1563 C C . VAL B 1 45 ? -6.684 1.778 -4.734 1 98.12 45 VAL B C 1
ATOM 1565 O O . VAL B 1 45 ? -7.543 2.508 -5.234 1 98.12 45 VAL B O 1
ATOM 1568 N N . TYR B 1 46 ? -6.395 0.543 -5.188 1 96.75 46 TYR B N 1
ATOM 1569 C CA . TYR B 1 46 ? -7.148 0.153 -6.371 1 96.75 46 TYR B CA 1
ATOM 1570 C C . TYR B 1 46 ? -7.566 -1.311 -6.297 1 96.75 46 TYR B C 1
ATOM 1572 O O . TYR B 1 46 ? -6.957 -2.1 -5.574 1 96.75 46 TYR B O 1
ATOM 1580 N N . ASP B 1 47 ? -8.602 -1.655 -7 1 97.81 47 ASP B N 1
ATOM 1581 C CA . ASP B 1 47 ? -9.094 -2.994 -7.309 1 97.81 47 ASP B CA 1
ATOM 1582 C C . ASP B 1 47 ? -9.25 -3.189 -8.812 1 97.81 47 ASP B C 1
ATOM 1584 O O . ASP B 1 47 ? -9.82 -2.338 -9.5 1 97.81 47 ASP B O 1
ATOM 1588 N N . SER B 1 48 ? -8.758 -4.301 -9.273 1 97.62 48 SER B N 1
ATOM 1589 C CA . SER B 1 48 ? -8.906 -4.645 -10.68 1 97.62 48 SER B CA 1
ATOM 1590 C C . SER B 1 48 ? -9.461 -6.055 -10.852 1 97.62 48 SER B C 1
ATOM 1592 O O . SER B 1 48 ? -9.094 -6.969 -10.109 1 97.62 48 SER B O 1
ATOM 1594 N N . LYS B 1 49 ? -10.352 -6.168 -11.789 1 98.19 49 LYS B N 1
ATOM 1595 C CA . LYS B 1 49 ? -10.914 -7.469 -12.141 1 98.19 49 LYS B CA 1
ATOM 1596 C C . LYS B 1 49 ? -10.969 -7.648 -13.656 1 98.19 49 LYS B C 1
ATOM 1598 O O . LYS B 1 49 ? -11.359 -6.73 -14.383 1 98.19 49 LYS B O 1
ATOM 1603 N N . GLY B 1 50 ? -10.531 -8.836 -14.055 1 98.38 50 GLY B N 1
ATOM 1604 C CA . GLY B 1 50 ? -10.555 -9.117 -15.477 1 98.38 50 GLY B CA 1
ATOM 1605 C C . GLY B 1 50 ? -10.125 -10.531 -15.812 1 98.38 50 GLY B C 1
ATOM 1606 O O . GLY B 1 50 ? -10.531 -11.484 -15.148 1 98.38 50 GLY B O 1
ATOM 1607 N N . THR B 1 51 ? -9.383 -10.648 -17 1 98.5 51 THR B N 1
ATOM 1608 C CA . THR B 1 51 ? -8.961 -11.961 -17.469 1 98.5 51 THR B CA 1
ATOM 1609 C C . THR B 1 51 ? -7.488 -11.953 -17.859 1 98.5 51 THR B C 1
ATOM 1611 O O . THR B 1 51 ? -6.941 -10.906 -18.234 1 98.5 51 THR B O 1
ATOM 1614 N N . THR B 1 52 ? -6.953 -13.102 -17.734 1 98.38 52 THR B N 1
ATOM 1615 C CA . THR B 1 52 ? -5.602 -13.336 -18.219 1 98.38 52 THR B CA 1
ATOM 1616 C C . THR B 1 52 ? -5.625 -14.289 -19.422 1 98.38 52 THR B C 1
ATOM 1618 O O . THR B 1 52 ? -6.316 -15.305 -19.391 1 98.38 52 THR B O 1
ATOM 1621 N N . VAL B 1 53 ? -4.871 -13.961 -20.422 1 98.62 53 VAL B N 1
ATOM 1622 C CA . VAL B 1 53 ? -4.594 -14.828 -21.562 1 98.62 53 VAL B CA 1
ATOM 1623 C C . VAL B 1 53 ? -3.098 -15.133 -21.625 1 98.62 53 VAL B C 1
ATOM 1625 O O . VAL B 1 53 ? -2.283 -14.219 -21.797 1 98.62 53 VAL B O 1
ATOM 1628 N N . TRP B 1 54 ? -2.799 -16.438 -21.484 1 97.94 54 TRP B N 1
ATOM 1629 C CA . TRP B 1 54 ? -1.4 -16.859 -21.531 1 97.94 54 TRP B CA 1
ATOM 1630 C C . TRP B 1 54 ? -0.993 -17.234 -22.953 1 97.94 54 TRP B C 1
ATOM 1632 O O . TRP B 1 54 ? -1.64 -18.062 -23.594 1 97.94 54 TRP B O 1
ATOM 1642 N N . GLU B 1 55 ? 0.073 -16.672 -23.375 1 97.81 55 GLU B N 1
ATOM 1643 C CA . GLU B 1 55 ? 0.626 -16.969 -24.688 1 97.81 55 GLU B CA 1
ATOM 1644 C C . GLU B 1 55 ? 1.765 -17.984 -24.594 1 97.81 55 GLU B C 1
ATOM 1646 O O . GLU B 1 55 ? 2.066 -18.672 -25.562 1 97.81 55 GLU B O 1
ATOM 1651 N N . LYS B 1 56 ? 2.395 -17.938 -23.469 1 97 56 LYS B N 1
ATOM 1652 C CA . LYS B 1 56 ? 3.494 -18.859 -23.188 1 97 56 LYS B CA 1
ATOM 1653 C C . LYS B 1 56 ? 3.303 -19.562 -21.859 1 97 56 LYS B C 1
ATOM 1655 O O . LYS B 1 56 ? 2.941 -18.922 -20.859 1 97 56 LYS B O 1
ATOM 1660 N N . GLY B 1 57 ? 3.615 -20.859 -21.844 1 94.69 57 GLY B N 1
ATOM 1661 C CA . GLY B 1 57 ? 3.672 -21.609 -20.578 1 94.69 57 GLY B CA 1
ATOM 1662 C C . GLY B 1 57 ? 2.453 -22.469 -20.344 1 94.69 57 GLY B C 1
ATOM 1663 O O . GLY B 1 57 ? 1.533 -22.5 -21.172 1 94.69 57 GLY B O 1
ATOM 1664 N N . PRO B 1 58 ? 2.434 -23.141 -19.266 1 93.56 58 PRO B N 1
ATOM 1665 C CA . PRO B 1 58 ? 1.458 -24.203 -19.016 1 93.56 58 PRO B CA 1
ATOM 1666 C C . PRO B 1 58 ? 0.197 -23.703 -18.312 1 93.56 58 PRO B C 1
ATOM 1668 O O . PRO B 1 58 ? -0.697 -24.484 -18 1 93.56 58 PRO B O 1
ATOM 1671 N N . LEU B 1 59 ? 0.09 -22.453 -18.047 1 96.88 59 LEU B N 1
ATOM 1672 C CA . LEU B 1 59 ? -1.015 -21.938 -17.25 1 96.88 59 LEU B CA 1
ATOM 1673 C C . LEU B 1 59 ? -2.248 -21.703 -18.109 1 96.88 59 LEU B C 1
ATOM 1675 O O . LEU B 1 59 ? -2.135 -21.234 -19.25 1 96.88 59 LEU B O 1
ATOM 1679 N N . PRO B 1 60 ? -3.387 -22.016 -17.641 1 97.38 60 PRO B N 1
ATOM 1680 C CA . PRO B 1 60 ? -4.613 -21.75 -18.391 1 97.38 60 PRO B CA 1
ATOM 1681 C C . PRO B 1 60 ? -5.047 -20.281 -18.312 1 97.38 60 PRO B C 1
ATOM 1683 O O . PRO B 1 60 ? -4.859 -19.641 -17.281 1 97.38 60 PRO B O 1
ATOM 1686 N N . ASP B 1 61 ? -5.723 -19.891 -19.375 1 98.31 61 ASP B N 1
ATOM 1687 C CA . ASP B 1 61 ? -6.414 -18.609 -19.312 1 98.31 61 ASP B CA 1
ATOM 1688 C C . ASP B 1 61 ? -7.488 -18.594 -18.234 1 98.31 61 ASP B C 1
ATOM 1690 O O . ASP B 1 61 ? -7.984 -19.656 -17.844 1 98.31 61 ASP B O 1
ATOM 1694 N N . GLY B 1 62 ? -7.797 -17.391 -17.75 1 97.94 62 GLY B N 1
ATOM 1695 C CA . GLY B 1 62 ? -8.859 -17.344 -16.766 1 97.94 62 GLY B CA 1
ATOM 1696 C C . GLY B 1 62 ? -8.984 -15.992 -16.078 1 97.94 62 GLY B C 1
ATOM 1697 O O . GLY B 1 62 ? -8.531 -14.977 -16.609 1 97.94 62 GLY B O 1
ATOM 1698 N N . ALA B 1 63 ? -9.719 -16.031 -14.961 1 98.5 63 ALA B N 1
ATOM 1699 C CA . ALA B 1 63 ? -10.008 -14.805 -14.211 1 98.5 63 ALA B CA 1
ATOM 1700 C C . ALA B 1 63 ? -8.766 -14.305 -13.484 1 98.5 63 ALA B C 1
ATOM 1702 O O . ALA B 1 63 ? -7.922 -15.102 -13.062 1 98.5 63 ALA B O 1
ATOM 1703 N N . VAL B 1 64 ? -8.703 -13.047 -13.32 1 98.56 64 VAL B N 1
ATOM 1704 C CA . VAL B 1 64 ? -7.668 -12.422 -12.508 1 98.56 64 VAL B CA 1
ATOM 1705 C C . VAL B 1 64 ? -8.266 -11.242 -11.734 1 98.56 64 VAL B C 1
ATOM 1707 O O . VAL B 1 64 ? -9.102 -10.508 -12.258 1 98.56 64 VAL B O 1
ATOM 1710 N N . GLU B 1 65 ? -7.828 -11.055 -10.539 1 98.31 65 GLU B N 1
ATOM 1711 C CA . GLU B 1 65 ? -8.117 -9.859 -9.758 1 98.31 65 GLU B CA 1
ATOM 1712 C C . GLU B 1 65 ? -6.863 -9.336 -9.07 1 98.31 65 GLU B C 1
ATOM 1714 O O . GLU B 1 65 ? -6.023 -10.117 -8.617 1 98.31 65 GLU B O 1
ATOM 1719 N N . CYS B 1 66 ? -6.75 -8.07 -9.016 1 98.31 66 CYS B N 1
ATOM 1720 C CA . CYS B 1 66 ? -5.59 -7.426 -8.414 1 98.31 66 CYS B CA 1
ATOM 1721 C C . CYS B 1 66 ? -6.012 -6.348 -7.422 1 98.31 66 CYS B C 1
ATOM 1723 O O . CYS B 1 66 ? -7.02 -5.668 -7.633 1 98.31 66 CYS B O 1
ATOM 1725 N N . HIS B 1 67 ? -5.289 -6.246 -6.398 1 98.62 67 HIS B N 1
ATOM 1726 C CA . HIS B 1 67 ? -5.457 -5.238 -5.359 1 98.62 67 HIS B CA 1
ATOM 1727 C C . HIS B 1 67 ? -4.121 -4.582 -5.008 1 98.62 67 HIS B C 1
ATOM 1729 O O . HIS B 1 67 ? -3.096 -5.258 -4.93 1 98.62 67 HIS B O 1
ATOM 1735 N N . GLY B 1 68 ? -4.207 -3.297 -4.789 1 98.38 68 GLY B N 1
ATOM 1736 C CA . GLY B 1 68 ? -2.959 -2.623 -4.473 1 98.38 68 GLY B CA 1
ATOM 1737 C C . GLY B 1 68 ? -3.152 -1.19 -4.012 1 98.38 68 GLY B C 1
ATOM 1738 O O . GLY B 1 68 ? -4.285 -0.723 -3.885 1 98.38 68 GLY B O 1
ATOM 1739 N N . ALA B 1 69 ? -2.035 -0.583 -3.701 1 98.44 69 ALA B N 1
ATOM 1740 C CA . ALA B 1 69 ? -2 0.794 -3.219 1 98.44 69 ALA B CA 1
ATOM 1741 C C . ALA B 1 69 ? -0.618 1.41 -3.414 1 98.44 69 ALA B C 1
ATOM 1743 O O . ALA B 1 69 ? 0.355 0.697 -3.67 1 98.44 69 ALA B O 1
ATOM 1744 N N . GLY B 1 70 ? -0.621 2.721 -3.287 1 96.75 70 GLY B N 1
ATOM 1745 C CA . GLY B 1 70 ? 0.656 3.412 -3.379 1 96.75 70 GLY B CA 1
ATOM 1746 C C . GLY B 1 70 ? 0.513 4.918 -3.494 1 96.75 70 GLY B C 1
ATOM 1747 O O . GLY B 1 70 ? -0.542 5.473 -3.178 1 96.75 70 GLY B O 1
ATOM 1748 N N . PHE B 1 71 ? 1.662 5.508 -3.816 1 95.19 71 PHE B N 1
ATOM 1749 C CA . PHE B 1 71 ? 1.763 6.957 -3.951 1 95.19 71 PHE B CA 1
ATOM 1750 C C . PHE B 1 71 ? 2.072 7.344 -5.391 1 95.19 71 PHE B C 1
ATOM 1752 O O . PHE B 1 71 ? 2.801 6.637 -6.09 1 95.19 71 PHE B O 1
ATOM 1759 N N . TRP B 1 72 ? 1.514 8.422 -5.797 1 91.56 72 TRP B N 1
ATOM 1760 C CA . TRP B 1 72 ? 2.061 9.078 -6.98 1 91.56 72 TRP B CA 1
ATOM 1761 C C . TRP B 1 72 ? 2.58 10.477 -6.641 1 91.56 72 TRP B C 1
ATOM 1763 O O . TRP B 1 72 ? 2.01 11.164 -5.793 1 91.56 72 TRP B O 1
ATOM 1773 N N . THR B 1 73 ? 3.67 10.82 -7.215 1 87.25 73 THR B N 1
ATOM 1774 C CA . THR B 1 73 ? 4.297 12.133 -7.168 1 87.25 73 THR B CA 1
ATOM 1775 C C . THR B 1 73 ? 4.52 12.68 -8.578 1 87.25 73 THR B C 1
ATOM 1777 O O . THR B 1 73 ? 4.305 11.969 -9.562 1 87.25 73 THR B O 1
ATOM 1780 N N . PRO B 1 74 ? 4.891 13.953 -8.648 1 81.31 74 PRO B N 1
ATOM 1781 C CA . PRO B 1 74 ? 5.203 14.461 -9.984 1 81.31 74 PRO B CA 1
ATOM 1782 C C . PRO B 1 74 ? 6.34 13.688 -10.656 1 81.31 74 PRO B C 1
ATOM 1784 O O . PRO B 1 74 ? 6.496 13.75 -11.883 1 81.31 74 PRO B O 1
ATOM 1787 N N . LYS B 1 75 ? 7.051 12.914 -9.914 1 81.25 75 LYS B N 1
ATOM 1788 C CA . LYS B 1 75 ? 8.242 12.266 -10.445 1 81.25 75 LYS B CA 1
ATOM 1789 C C . LYS B 1 75 ? 7.984 10.789 -10.742 1 81.25 75 LYS B C 1
ATOM 1791 O O . LYS B 1 75 ? 8.547 10.234 -11.68 1 81.25 75 LYS B O 1
ATOM 1796 N N . GLU B 1 76 ? 7.191 10.211 -9.859 1 86.94 76 GLU B N 1
ATOM 1797 C CA . GLU B 1 76 ? 7.086 8.766 -10 1 86.94 76 GLU B CA 1
ATOM 1798 C C . GLU B 1 76 ? 5.809 8.242 -9.344 1 86.94 76 GLU B C 1
ATOM 1800 O O . GLU B 1 76 ? 5.219 8.914 -8.5 1 86.94 76 GLU B O 1
ATOM 1805 N N . ILE B 1 77 ? 5.43 7.102 -9.805 1 90 77 ILE B N 1
ATOM 1806 C CA . ILE B 1 77 ? 4.383 6.336 -9.148 1 90 77 ILE B CA 1
ATOM 1807 C C . ILE B 1 77 ? 4.988 5.117 -8.453 1 90 77 ILE B C 1
ATOM 1809 O O . ILE B 1 77 ? 5.809 4.406 -9.039 1 90 77 ILE B O 1
ATOM 1813 N N . LEU B 1 78 ? 4.652 4.957 -7.176 1 92 78 LEU B N 1
ATOM 1814 C CA . LEU B 1 78 ? 5.086 3.832 -6.355 1 92 78 LEU B CA 1
ATOM 1815 C C . LEU B 1 78 ? 3.891 3.037 -5.848 1 92 78 LEU B C 1
ATOM 1817 O O . LEU B 1 78 ? 2.785 3.572 -5.73 1 92 78 LEU B O 1
ATOM 1821 N N . GLY B 1 79 ? 4.23 1.829 -5.57 1 95.38 79 GLY B N 1
ATOM 1822 C CA . GLY B 1 79 ? 3.164 1.004 -5.027 1 95.38 79 GLY B CA 1
ATOM 1823 C C . GLY B 1 79 ? 3.441 -0.483 -5.141 1 95.38 79 GLY B C 1
ATOM 1824 O O . GLY B 1 79 ? 4.395 -0.892 -5.809 1 95.38 79 GLY B O 1
ATOM 1825 N N . ASP B 1 80 ? 2.641 -1.226 -4.469 1 97.31 80 ASP B N 1
ATOM 1826 C CA . ASP B 1 80 ? 2.67 -2.686 -4.477 1 97.31 80 ASP B CA 1
ATOM 1827 C C . ASP B 1 80 ? 1.267 -3.264 -4.316 1 97.31 80 ASP B C 1
ATOM 1829 O O . ASP B 1 80 ? 0.283 -2.52 -4.289 1 97.31 80 ASP B O 1
ATOM 1833 N N . GLY B 1 81 ? 1.197 -4.582 -4.367 1 98.44 81 GLY B N 1
ATOM 1834 C CA . GLY B 1 81 ? -0.082 -5.266 -4.246 1 98.44 81 GLY B CA 1
ATOM 1835 C C . GLY B 1 81 ? -0.001 -6.746 -4.574 1 98.44 81 GLY B C 1
ATOM 1836 O O . GLY B 1 81 ? 1.078 -7.34 -4.52 1 98.44 81 GLY B O 1
ATOM 1837 N N . ILE B 1 82 ? -1.188 -7.289 -4.781 1 98.81 82 ILE B N 1
ATOM 1838 C CA . ILE B 1 82 ? -1.271 -8.695 -5.164 1 98.81 82 ILE B CA 1
ATOM 1839 C C . ILE B 1 82 ? -2.154 -8.844 -6.402 1 98.81 82 ILE B C 1
ATOM 1841 O O . ILE B 1 82 ? -3.023 -8.008 -6.652 1 98.81 82 ILE B O 1
ATOM 1845 N N . CYS B 1 83 ? -1.902 -9.875 -7.137 1 98.62 83 CYS B N 1
ATOM 1846 C CA . CYS B 1 83 ? -2.83 -10.375 -8.141 1 98.62 83 CYS B CA 1
ATOM 1847 C C . CYS B 1 83 ? -3.145 -11.852 -7.906 1 98.62 83 CYS B C 1
ATOM 1849 O O . CYS B 1 83 ? -2.242 -12.648 -7.645 1 98.62 83 CYS B O 1
ATOM 1851 N N . ILE B 1 84 ? -4.359 -12.148 -7.996 1 98.62 84 ILE B N 1
ATOM 1852 C CA . ILE B 1 84 ? -4.848 -13.508 -7.824 1 98.62 84 ILE B CA 1
ATOM 1853 C C . ILE B 1 84 ? -5.332 -14.055 -9.164 1 98.62 84 ILE B C 1
ATOM 1855 O O . ILE B 1 84 ? -6.262 -13.516 -9.766 1 98.62 84 ILE B O 1
ATOM 1859 N N . PHE B 1 85 ? -4.742 -15.156 -9.586 1 98.56 85 PHE B N 1
ATOM 1860 C CA . PHE B 1 85 ? -5.074 -15.781 -10.859 1 98.56 85 PHE B CA 1
ATOM 1861 C C . PHE B 1 85 ? -5.906 -17.047 -10.648 1 98.56 85 PHE B C 1
ATOM 1863 O O . PHE B 1 85 ? -5.625 -17.828 -9.742 1 98.56 85 PHE B O 1
ATOM 1870 N N . GLY B 1 86 ? -6.898 -17.219 -11.523 1 97.75 86 GLY B N 1
ATOM 1871 C CA . GLY B 1 86 ? -7.676 -18.453 -11.516 1 97.75 86 GLY B CA 1
ATOM 1872 C C . GLY B 1 86 ? -8.945 -18.344 -10.695 1 97.75 86 GLY B C 1
ATOM 1873 O O . GLY B 1 86 ? -9.32 -17.25 -10.266 1 97.75 86 GLY B O 1
ATOM 1874 N N . THR B 1 87 ? -9.641 -19.484 -10.617 1 96.88 87 THR B N 1
ATOM 1875 C CA . THR B 1 87 ? -10.867 -19.609 -9.836 1 96.88 87 THR B CA 1
ATOM 1876 C C . THR B 1 87 ? -10.75 -20.734 -8.82 1 96.88 87 THR B C 1
ATOM 1878 O O . THR B 1 87 ? -9.938 -21.641 -8.977 1 96.88 87 THR B O 1
ATOM 1881 N N . SER B 1 88 ? -11.453 -20.594 -7.734 1 94.56 88 SER B N 1
ATOM 1882 C CA . SER B 1 88 ? -11.445 -21.656 -6.73 1 94.56 88 SER B CA 1
ATOM 1883 C C . SER B 1 88 ? -11.82 -23 -7.34 1 94.56 88 SER B C 1
ATOM 1885 O O . SER B 1 88 ? -12.711 -23.078 -8.18 1 94.56 88 SER B O 1
ATOM 1887 N N . PRO B 1 89 ? -11.125 -24.047 -6.973 1 96.5 89 PRO B N 1
ATOM 1888 C CA . PRO B 1 89 ? -10.141 -24.125 -5.891 1 96.5 89 PRO B CA 1
ATOM 1889 C C . PRO B 1 89 ? -8.711 -23.891 -6.375 1 96.5 89 PRO B C 1
ATOM 1891 O O . PRO B 1 89 ? -7.777 -23.875 -5.57 1 96.5 89 PRO B O 1
ATOM 1894 N N . ASP B 1 90 ? -8.508 -23.719 -7.707 1 97.44 90 ASP B N 1
ATOM 1895 C CA . ASP B 1 90 ? -7.176 -23.594 -8.289 1 97.44 90 ASP B CA 1
ATOM 1896 C C . ASP B 1 90 ? -6.805 -22.125 -8.516 1 97.44 90 ASP B C 1
ATOM 1898 O O . ASP B 1 90 ? -7.102 -21.562 -9.57 1 97.44 90 ASP B O 1
ATOM 1902 N N . ARG B 1 91 ? -6.098 -21.609 -7.578 1 97.5 91 ARG B N 1
ATOM 1903 C CA . ARG B 1 91 ? -5.676 -20.219 -7.672 1 97.5 91 ARG B CA 1
ATOM 1904 C C . ARG B 1 91 ? -4.211 -20.062 -7.285 1 97.5 91 ARG B C 1
ATOM 1906 O O . ARG B 1 91 ? -3.684 -20.844 -6.496 1 97.5 91 ARG B O 1
ATOM 1913 N N . TRP B 1 92 ? -3.57 -19.078 -7.852 1 97.62 92 TRP B N 1
ATOM 1914 C CA . TRP B 1 92 ? -2.244 -18.672 -7.398 1 97.62 92 TRP B CA 1
ATOM 1915 C C . TRP B 1 92 ? -2.129 -17.156 -7.332 1 97.62 92 TRP B C 1
ATOM 1917 O O . TRP B 1 92 ? -2.752 -16.453 -8.125 1 97.62 92 TRP B O 1
ATOM 1927 N N . THR B 1 93 ? -1.399 -16.719 -6.328 1 98.5 93 THR B N 1
ATOM 1928 C CA . THR B 1 93 ? -1.302 -15.297 -6 1 98.5 93 THR B CA 1
ATOM 1929 C C . THR B 1 93 ? 0.141 -14.812 -6.121 1 98.5 93 THR B C 1
ATOM 1931 O O . THR B 1 93 ? 1.067 -15.492 -5.668 1 98.5 93 THR B O 1
ATOM 1934 N N . VAL B 1 94 ? 0.288 -13.688 -6.723 1 98.44 94 VAL B N 1
ATOM 1935 C CA . VAL B 1 94 ? 1.597 -13.047 -6.758 1 98.44 94 VAL B CA 1
ATOM 1936 C C . VAL B 1 94 ? 1.555 -11.742 -5.957 1 98.44 94 VAL B C 1
ATOM 1938 O O . VAL B 1 94 ? 0.532 -11.055 -5.934 1 98.44 94 VAL B O 1
ATOM 1941 N N . ALA B 1 95 ? 2.639 -11.469 -5.285 1 98.38 95 ALA B N 1
ATOM 1942 C CA . ALA B 1 95 ? 2.949 -10.102 -4.859 1 98.38 95 ALA B CA 1
ATOM 1943 C C . ALA B 1 95 ? 3.703 -9.344 -5.949 1 98.38 95 ALA B C 1
ATOM 1945 O O . ALA B 1 95 ? 4.574 -9.914 -6.613 1 98.38 95 ALA B O 1
ATOM 1946 N N . HIS B 1 96 ? 3.312 -8.141 -6.113 1 97.88 96 HIS B N 1
ATOM 1947 C CA . HIS B 1 96 ? 4.016 -7.324 -7.098 1 97.88 96 HIS B CA 1
ATOM 1948 C C . HIS B 1 96 ? 4.398 -5.965 -6.52 1 97.88 96 HIS B C 1
ATOM 1950 O O . HIS B 1 96 ? 3.797 -5.512 -5.543 1 97.88 96 HIS B O 1
ATOM 1956 N N . GLU B 1 97 ? 5.391 -5.344 -7.109 1 97.19 97 GLU B N 1
ATOM 1957 C CA . GLU B 1 97 ? 5.867 -4.012 -6.742 1 97.19 97 GLU B CA 1
ATOM 1958 C C . GLU B 1 97 ? 6.344 -3.24 -7.969 1 97.19 97 GLU B C 1
ATOM 1960 O O . GLU B 1 97 ? 7.047 -3.791 -8.82 1 97.19 97 GLU B O 1
ATOM 1965 N N . LEU B 1 98 ? 5.914 -1.974 -7.988 1 95.06 98 LEU B N 1
ATOM 1966 C CA . LEU B 1 98 ? 6.48 -1.097 -9.008 1 95.06 98 LEU B CA 1
ATOM 1967 C C . LEU B 1 98 ? 7.973 -0.894 -8.781 1 95.06 98 LEU B C 1
ATOM 1969 O O . LEU B 1 98 ? 8.406 -0.613 -7.656 1 95.06 98 LEU B O 1
ATOM 1973 N N . THR B 1 99 ? 8.734 -1.051 -9.828 1 91.06 99 THR B N 1
ATOM 1974 C CA . THR B 1 99 ? 10.172 -0.822 -9.719 1 91.06 99 THR B CA 1
ATOM 1975 C C . THR B 1 99 ? 10.469 0.659 -9.5 1 91.06 99 THR B C 1
ATOM 1977 O O . THR B 1 99 ? 10.164 1.488 -10.359 1 91.06 99 THR B O 1
ATOM 1980 N N . PRO B 1 100 ? 11.117 0.91 -8.398 1 85.12 100 PRO B N 1
ATOM 1981 C CA . PRO B 1 100 ? 11.43 2.322 -8.164 1 85.12 100 PRO B CA 1
ATOM 1982 C C . PRO B 1 100 ? 12.281 2.93 -9.273 1 85.12 100 PRO B C 1
ATOM 1984 O O . PRO B 1 100 ? 13.203 2.281 -9.773 1 85.12 100 PRO B O 1
ATOM 1987 N N . GLY B 1 101 ? 11.969 4.211 -9.664 1 81.5 101 GLY B N 1
ATOM 1988 C CA . GLY B 1 101 ? 12.742 4.945 -10.656 1 81.5 101 GLY B CA 1
ATOM 1989 C C . GLY B 1 101 ? 12.359 4.602 -12.086 1 81.5 101 GLY B C 1
ATOM 1990 O O . GLY B 1 101 ? 12.898 5.176 -13.031 1 81.5 101 GLY B O 1
ATOM 1991 N N . SER B 1 102 ? 11.453 3.684 -12.211 1 76 102 SER B N 1
ATOM 1992 C CA . SER B 1 102 ? 11.141 3.211 -13.562 1 76 102 SER B CA 1
ATOM 1993 C C . SER B 1 102 ? 9.766 3.686 -14.008 1 76 102 SER B C 1
ATOM 1995 O O . SER B 1 102 ? 9.375 3.48 -15.156 1 76 102 SER B O 1
ATOM 1997 N N . ASN B 1 103 ? 9.094 4.246 -13.109 1 76.44 103 ASN B N 1
ATOM 1998 C CA . ASN B 1 103 ? 7.715 4.629 -13.398 1 76.44 103 ASN B CA 1
ATOM 1999 C C . ASN B 1 103 ? 7.516 6.137 -13.289 1 76.44 103 ASN B C 1
ATOM 2001 O O . ASN B 1 103 ? 6.902 6.617 -12.328 1 76.44 103 ASN B O 1
ATOM 2005 N N . LEU B 1 104 ? 8.156 6.676 -14.32 1 64.38 104 LEU B N 1
ATOM 2006 C CA . LEU B 1 104 ? 8.195 8.133 -14.32 1 64.38 104 LEU B CA 1
ATOM 2007 C C . LEU B 1 104 ? 6.824 8.711 -14.664 1 64.38 104 LEU B C 1
ATOM 2009 O O . LEU B 1 104 ? 6.102 8.148 -15.492 1 64.38 104 LEU B O 1
ATOM 2013 N N . TRP B 1 105 ? 6.273 9.375 -13.734 1 59.75 105 TRP B N 1
ATOM 2014 C CA . TRP B 1 105 ? 5.02 10.086 -13.969 1 59.75 105 TRP B CA 1
ATOM 2015 C C . TRP B 1 105 ? 5.281 11.516 -14.422 1 59.75 105 TRP B C 1
ATOM 2017 O O . TRP B 1 105 ? 6.062 12.242 -13.797 1 59.75 105 TRP B O 1
ATOM 2027 N N . ASN B 1 106 ? 5.438 11.719 -15.695 1 52.78 106 ASN B N 1
ATOM 2028 C CA . ASN B 1 106 ? 5.43 13.125 -16.094 1 52.78 106 ASN B CA 1
ATOM 2029 C C . ASN B 1 106 ? 4.02 13.703 -16.078 1 52.78 106 ASN B C 1
ATOM 2031 O O . ASN B 1 106 ? 3.166 13.281 -16.875 1 52.78 106 ASN B O 1
ATOM 2035 N N . ALA B 1 107 ? 3.711 14.336 -15.039 1 50.25 107 ALA B N 1
ATOM 2036 C CA . ALA B 1 107 ? 2.412 15 -14.961 1 50.25 107 ALA B CA 1
ATOM 2037 C C . ALA B 1 107 ? 2.041 15.633 -16.297 1 50.25 107 ALA B C 1
ATOM 2039 O O . ALA B 1 107 ? 0.859 15.734 -16.641 1 50.25 107 ALA B O 1
ATOM 2040 N N . GLN B 1 108 ? 3.031 16.203 -16.875 1 49.97 108 GLN B N 1
ATOM 2041 C CA . GLN B 1 108 ? 2.732 16.891 -18.125 1 49.97 108 GLN B CA 1
ATOM 2042 C C . GLN B 1 108 ? 2.531 15.883 -19.266 1 49.97 108 GLN B C 1
ATOM 2044 O O . GLN B 1 108 ? 1.917 16.203 -20.281 1 49.97 108 GLN B O 1
ATOM 2049 N N . ASP B 1 109 ? 3.332 14.984 -19.141 1 49.09 109 ASP B N 1
ATOM 2050 C CA . ASP B 1 109 ? 3.197 14.016 -20.234 1 49.09 109 ASP B CA 1
ATOM 2051 C C . ASP B 1 109 ? 2.141 12.969 -19.906 1 49.09 109 ASP B C 1
ATOM 2053 O O . ASP B 1 109 ? 2.254 12.25 -18.906 1 49.09 109 ASP B O 1
ATOM 2057 N N . LYS B 1 110 ? 0.955 13.305 -20.25 1 46.81 110 LYS B N 1
ATOM 2058 C CA . LYS B 1 110 ? -0.172 12.383 -20.188 1 46.81 110 LYS B CA 1
ATOM 2059 C C . LYS B 1 110 ? 0.226 11 -20.703 1 46.81 110 LYS B C 1
ATOM 2061 O O . LYS B 1 110 ? -0.634 10.148 -20.953 1 46.81 110 LYS B O 1
ATOM 2066 N N . ASN B 1 111 ? 1.407 10.984 -21.266 1 47.97 111 ASN B N 1
ATOM 2067 C CA . ASN B 1 111 ? 1.638 9.648 -21.812 1 47.97 111 ASN B CA 1
ATOM 2068 C C . ASN B 1 111 ? 1.484 8.578 -20.75 1 47.97 111 ASN B C 1
ATOM 2070 O O . ASN B 1 111 ? 2.201 8.586 -19.75 1 47.97 111 ASN B O 1
ATOM 2074 N N . PRO B 1 112 ? 0.349 8.07 -20.828 1 49 112 PRO B N 1
ATOM 2075 C CA . PRO B 1 112 ? 0.093 6.984 -19.875 1 49 112 PRO B CA 1
ATOM 2076 C C . PRO B 1 112 ? 1.29 6.055 -19.703 1 49 112 PRO B C 1
ATOM 2078 O O . PRO B 1 112 ? 1.733 5.434 -20.688 1 49 112 PRO B O 1
ATOM 2081 N N . PHE B 1 113 ? 2.32 6.547 -19.078 1 52.56 113 PHE B N 1
ATOM 2082 C CA . PHE B 1 113 ? 3.533 5.797 -18.781 1 52.56 113 PHE B CA 1
ATOM 2083 C C . PHE B 1 113 ? 3.203 4.344 -18.453 1 52.56 113 PHE B C 1
ATOM 2085 O O . PHE B 1 113 ? 2.131 4.051 -17.922 1 52.56 113 PHE B O 1
ATOM 2092 N N . HIS B 1 114 ? 3.947 3.539 -19.141 1 65.81 114 HIS B N 1
ATOM 2093 C CA . HIS B 1 114 ? 4.059 2.119 -18.812 1 65.81 114 HIS B CA 1
ATOM 2094 C C . HIS B 1 114 ? 4.531 1.912 -17.375 1 65.81 114 HIS B C 1
ATOM 2096 O O . HIS B 1 114 ? 5.508 2.529 -16.953 1 65.81 114 HIS B O 1
ATOM 2102 N N . ARG B 1 115 ? 3.686 1.447 -16.656 1 85.06 115 ARG B N 1
ATOM 2103 C CA . ARG B 1 115 ? 4.094 1.009 -15.328 1 85.06 115 ARG B CA 1
ATOM 2104 C C . ARG B 1 115 ? 4.73 -0.376 -15.375 1 85.06 115 ARG B C 1
ATOM 2106 O O . ARG B 1 115 ? 4.246 -1.262 -16.078 1 85.06 115 ARG B O 1
ATOM 2113 N N . GLN B 1 116 ? 5.836 -0.421 -14.75 1 92.62 116 GLN B N 1
ATOM 2114 C CA . GLN B 1 116 ? 6.535 -1.7 -14.758 1 92.62 116 GLN B CA 1
ATOM 2115 C C . GLN B 1 116 ? 7.004 -2.08 -13.359 1 92.62 116 GLN B C 1
ATOM 2117 O O . GLN B 1 116 ? 7.207 -1.211 -12.508 1 92.62 116 GLN B O 1
ATOM 2122 N N . GLY B 1 117 ? 7.211 -3.348 -13.203 1 96.5 117 GLY B N 1
ATOM 2123 C CA . GLY B 1 117 ? 7.645 -3.844 -11.906 1 96.5 117 GLY B CA 1
ATOM 2124 C C . GLY B 1 117 ? 7.992 -5.32 -11.922 1 96.5 117 GLY B C 1
ATOM 2125 O O . GLY B 1 117 ? 8.273 -5.887 -12.984 1 96.5 117 GLY B O 1
ATOM 2126 N N . VAL B 1 118 ? 8.109 -5.828 -10.68 1 98.19 118 VAL B N 1
ATOM 2127 C CA . VAL B 1 118 ? 8.469 -7.227 -10.477 1 98.19 118 VAL B CA 1
ATOM 2128 C C . VAL B 1 118 ? 7.367 -7.945 -9.703 1 98.19 118 VAL B C 1
ATOM 2130 O O . VAL B 1 118 ? 6.547 -7.305 -9.047 1 98.19 118 VAL B O 1
ATOM 2133 N N . TRP B 1 119 ? 7.34 -9.242 -9.875 1 98.12 119 TRP B N 1
ATOM 2134 C CA . TRP B 1 119 ? 6.383 -10.062 -9.141 1 98.12 119 TRP B CA 1
ATOM 2135 C C . TRP B 1 119 ? 7.02 -11.367 -8.688 1 98.12 119 TRP B C 1
ATOM 2137 O O . TRP B 1 119 ? 8.023 -11.805 -9.25 1 98.12 119 TRP B O 1
ATOM 2147 N N . HIS B 1 120 ? 6.504 -11.984 -7.633 1 98.31 120 HIS B N 1
ATOM 2148 C CA . HIS B 1 120 ? 6.812 -13.336 -7.199 1 98.31 120 HIS B CA 1
ATOM 2149 C C . HIS B 1 120 ? 5.586 -14.023 -6.605 1 98.31 120 HIS B C 1
ATOM 2151 O O . HIS B 1 120 ? 4.719 -13.359 -6.031 1 98.31 120 HIS B O 1
ATOM 2157 N N . VAL B 1 121 ? 5.555 -15.281 -6.766 1 98.06 121 VAL B N 1
ATOM 2158 C CA . VAL B 1 121 ? 4.434 -16.047 -6.234 1 98.06 121 VAL B CA 1
ATOM 2159 C C . VAL B 1 121 ? 4.496 -16.078 -4.707 1 98.06 121 VAL B C 1
ATOM 2161 O O . VAL B 1 121 ? 5.559 -16.312 -4.129 1 98.06 121 VAL B O 1
ATOM 2164 N N . VAL B 1 122 ? 3.322 -15.891 -4.09 1 97.25 122 VAL B N 1
ATOM 2165 C CA . VAL B 1 122 ? 3.318 -15.859 -2.631 1 97.25 122 VAL B CA 1
ATOM 2166 C C . VAL B 1 122 ? 2.346 -16.906 -2.096 1 97.25 122 VAL B C 1
ATOM 2168 O O . VAL B 1 122 ? 2.336 -17.203 -0.897 1 97.25 122 VAL B O 1
ATOM 2171 N N . HIS B 1 123 ? 1.513 -17.453 -3.002 1 96.69 123 HIS B N 1
ATOM 2172 C CA . HIS B 1 123 ? 0.508 -18.391 -2.506 1 96.69 123 HIS B CA 1
ATOM 2173 C C . HIS B 1 123 ? -0.106 -19.188 -3.645 1 96.69 123 HIS B C 1
ATOM 2175 O O . HIS B 1 123 ? -0.218 -18.703 -4.77 1 96.69 123 HIS B O 1
ATOM 2181 N N . GLY B 1 124 ? -0.526 -20.391 -3.348 1 97.06 124 GLY B N 1
ATOM 2182 C CA . GLY B 1 124 ? -1.278 -21.234 -4.258 1 97.06 124 GLY B CA 1
ATOM 2183 C C . GLY B 1 124 ? -2.24 -22.172 -3.551 1 97.06 124 GLY B C 1
ATOM 2184 O O . GLY B 1 124 ? -1.941 -22.672 -2.463 1 97.06 124 GLY B O 1
ATOM 2185 N N . THR B 1 125 ? -3.316 -22.391 -4.176 1 96.56 125 THR B N 1
ATOM 2186 C CA . THR B 1 125 ? -4.277 -23.375 -3.695 1 96.56 125 THR B CA 1
ATOM 2187 C C . THR B 1 125 ? -4.559 -24.422 -4.77 1 96.56 125 THR B C 1
ATOM 2189 O O . THR B 1 125 ? -4.188 -24.25 -5.93 1 96.56 125 THR B O 1
ATOM 2192 N N . GLY B 1 126 ? -5.188 -25.531 -4.305 1 96.31 126 GLY B N 1
ATOM 2193 C CA . GLY B 1 126 ? -5.453 -26.578 -5.27 1 96.31 126 GLY B CA 1
ATOM 2194 C C . GLY B 1 126 ? -4.203 -27.078 -5.969 1 96.31 126 GLY B C 1
ATOM 2195 O O . GLY B 1 126 ? -3.217 -27.422 -5.316 1 96.31 126 GLY B O 1
ATOM 2196 N N . ARG B 1 127 ? -4.227 -27.094 -7.309 1 95.94 127 ARG B N 1
ATOM 2197 C CA . ARG B 1 127 ? -3.107 -27.641 -8.07 1 95.94 127 ARG B CA 1
ATOM 2198 C C . ARG B 1 127 ? -1.889 -26.734 -7.98 1 95.94 127 ARG B C 1
ATOM 2200 O O . ARG B 1 127 ? -0.79 -27.125 -8.391 1 95.94 127 ARG B O 1
ATOM 2207 N N . TYR B 1 128 ? -2.043 -25.609 -7.473 1 96.81 128 TYR B N 1
ATOM 2208 C CA . TYR B 1 128 ? -0.936 -24.656 -7.438 1 96.81 128 TYR B CA 1
ATOM 2209 C C . TYR B 1 128 ? -0.285 -24.625 -6.062 1 96.81 128 TYR B C 1
ATOM 2211 O O . TYR B 1 128 ? 0.555 -23.766 -5.785 1 96.81 128 TYR B O 1
ATOM 2219 N N . VAL B 1 129 ? -0.71 -25.484 -5.141 1 96.12 129 VAL B N 1
ATOM 2220 C CA . VAL B 1 129 ? -0.053 -25.578 -3.842 1 96.12 129 VAL B CA 1
ATOM 2221 C C . VAL B 1 129 ? 1.442 -25.812 -4.035 1 96.12 129 VAL B C 1
ATOM 2223 O O . VAL B 1 129 ? 1.844 -26.719 -4.762 1 96.12 129 VAL B O 1
ATOM 2226 N N . GLY B 1 130 ? 2.271 -24.953 -3.412 1 94.88 130 GLY B N 1
ATOM 2227 C CA . GLY B 1 130 ? 3.715 -25.141 -3.451 1 94.88 130 GLY B CA 1
ATOM 2228 C C . GLY B 1 130 ? 4.363 -24.484 -4.656 1 94.88 130 GLY B C 1
ATOM 2229 O O . GLY B 1 130 ? 5.59 -24.484 -4.785 1 94.88 130 GLY B O 1
ATOM 2230 N N . MET B 1 131 ? 3.535 -23.891 -5.504 1 96 131 MET B N 1
ATOM 2231 C CA . MET B 1 131 ? 4.066 -23.219 -6.684 1 96 131 MET B CA 1
ATOM 2232 C C . MET B 1 131 ? 4.949 -22.031 -6.285 1 96 131 MET B C 1
ATOM 2234 O O . MET B 1 131 ? 4.621 -21.297 -5.359 1 96 131 MET B O 1
ATOM 2238 N N . THR B 1 132 ? 6.102 -21.906 -6.977 1 97.06 132 THR B N 1
ATOM 2239 C CA . THR B 1 132 ? 6.961 -20.719 -6.863 1 97.06 132 THR B CA 1
ATOM 2240 C C . THR B 1 132 ? 7.148 -20.062 -8.227 1 97.06 132 THR B C 1
ATOM 2242 O O . THR B 1 132 ? 6.777 -20.625 -9.25 1 97.06 132 THR B O 1
ATOM 2245 N N . GLY B 1 133 ? 7.641 -18.906 -8.164 1 97.75 133 GLY B N 1
ATOM 2246 C CA . GLY B 1 133 ? 7.871 -18.188 -9.406 1 97.75 133 GLY B CA 1
ATOM 2247 C C . GLY B 1 133 ? 8.156 -16.703 -9.203 1 97.75 133 GLY B C 1
ATOM 2248 O O . GLY B 1 133 ? 7.957 -16.188 -8.102 1 97.75 133 GLY B O 1
ATOM 2249 N N . GLU B 1 134 ? 8.688 -16.125 -10.234 1 98.38 134 GLU B N 1
ATOM 2250 C CA . GLU B 1 134 ? 8.984 -14.695 -10.242 1 98.38 134 GLU B CA 1
ATOM 2251 C C . GLU B 1 134 ? 9.125 -14.172 -11.664 1 98.38 134 GLU B C 1
ATOM 2253 O O . GLU B 1 134 ? 9.289 -14.945 -12.609 1 98.38 134 GLU B O 1
ATOM 2258 N N . GLY B 1 135 ? 9.023 -12.852 -11.758 1 98.19 135 GLY B N 1
ATOM 2259 C CA . GLY B 1 135 ? 9.164 -12.234 -13.07 1 98.19 135 GLY B CA 1
ATOM 2260 C C . GLY B 1 135 ? 8.953 -10.734 -13.047 1 98.19 135 GLY B C 1
ATOM 2261 O O . GLY B 1 135 ? 9.188 -10.078 -12.023 1 98.19 135 GLY B O 1
ATOM 2262 N N . THR B 1 136 ? 8.672 -10.195 -14.242 1 97.56 136 THR B N 1
ATOM 2263 C CA . THR B 1 136 ? 8.453 -8.766 -14.438 1 97.56 136 THR B CA 1
ATOM 2264 C C . THR B 1 136 ? 7.102 -8.508 -15.102 1 97.56 136 THR B C 1
ATOM 2266 O O . THR B 1 136 ? 6.465 -9.438 -15.602 1 97.56 136 THR B O 1
ATOM 2269 N N . TYR B 1 137 ? 6.656 -7.324 -15.008 1 96.38 137 TYR B N 1
ATOM 2270 C CA . TYR B 1 137 ? 5.426 -6.934 -15.695 1 96.38 137 TYR B CA 1
ATOM 2271 C C . TYR B 1 137 ? 5.523 -5.508 -16.219 1 96.38 137 TYR B C 1
ATOM 2273 O O . TYR B 1 137 ? 6.328 -4.711 -15.734 1 96.38 137 TYR B O 1
ATOM 2281 N N . VAL B 1 138 ? 4.73 -5.219 -17.234 1 93.19 138 VAL B N 1
ATOM 2282 C CA . VAL B 1 138 ? 4.539 -3.885 -17.812 1 93.19 138 VAL B CA 1
ATOM 2283 C C . VAL B 1 138 ? 3.049 -3.617 -18 1 93.19 138 VAL B C 1
ATOM 2285 O O . VAL B 1 138 ? 2.336 -4.441 -18.578 1 93.19 138 VAL B O 1
ATOM 2288 N N . SER B 1 139 ? 2.641 -2.541 -17.484 1 91.56 139 SER B N 1
ATOM 2289 C CA . SER B 1 139 ? 1.228 -2.189 -17.562 1 91.56 139 SER B CA 1
ATOM 2290 C C . SER B 1 139 ? 1.004 -1.021 -18.516 1 91.56 139 SER B C 1
ATOM 2292 O O . SER B 1 139 ? 1.846 -0.125 -18.625 1 91.56 139 SER B O 1
ATOM 2294 N N . ASN B 1 140 ? -0.166 -1.079 -19.141 1 85.94 140 ASN B N 1
ATOM 2295 C CA . ASN B 1 140 ? -0.621 -0.042 -20.062 1 85.94 140 ASN B CA 1
ATOM 2296 C C . ASN B 1 140 ? -2.121 0.206 -19.938 1 85.94 140 ASN B C 1
ATOM 2298 O O . ASN B 1 140 ? -2.789 -0.426 -19.109 1 85.94 140 ASN B O 1
ATOM 2302 N N . GLU B 1 141 ? -2.547 1.193 -20.656 1 84.31 141 GLU B N 1
ATOM 2303 C CA . GLU B 1 141 ? -3.973 1.498 -20.719 1 84.31 141 GLU B CA 1
ATOM 2304 C C . GLU B 1 141 ? -4.473 1.452 -22.172 1 84.31 141 GLU B C 1
ATOM 2306 O O . GLU B 1 141 ? -3.791 1.92 -23.078 1 84.31 141 GLU B O 1
ATOM 2311 N N . LEU B 1 142 ? -5.629 0.833 -22.25 1 84.31 142 LEU B N 1
ATOM 2312 C CA . LEU B 1 142 ? -6.273 0.784 -23.547 1 84.31 142 LEU B CA 1
ATOM 2313 C C . LEU B 1 142 ? -7.141 2.018 -23.781 1 84.31 142 LEU B C 1
ATOM 2315 O O . LEU B 1 142 ? -7.504 2.709 -22.828 1 84.31 142 LEU B O 1
ATOM 2319 N N . SER B 1 143 ? -7.516 2.242 -25 1 82.38 143 SER B N 1
ATOM 2320 C CA . SER B 1 143 ? -8.273 3.428 -25.391 1 82.38 143 SER B CA 1
ATOM 2321 C C . SER B 1 143 ? -9.672 3.418 -24.781 1 82.38 143 SER B C 1
ATOM 2323 O O . SER B 1 143 ? -10.289 4.473 -24.609 1 82.38 143 SER B O 1
ATOM 2325 N N . ASP B 1 144 ? -10.133 2.242 -24.453 1 87.75 144 ASP B N 1
ATOM 2326 C CA . ASP B 1 144 ? -11.5 2.143 -23.938 1 87.75 144 ASP B CA 1
ATOM 2327 C C . ASP B 1 144 ? -11.516 2.225 -22.406 1 87.75 144 ASP B C 1
ATOM 2329 O O . ASP B 1 144 ? -12.555 1.982 -21.781 1 87.75 144 ASP B O 1
ATOM 2333 N N . GLY B 1 145 ? -10.359 2.492 -21.812 1 83.19 145 GLY B N 1
ATOM 2334 C CA . GLY B 1 145 ? -10.297 2.713 -20.375 1 83.19 145 GLY B CA 1
ATOM 2335 C C . GLY B 1 145 ? -9.875 1.479 -19.609 1 83.19 145 GLY B C 1
ATOM 2336 O O . GLY B 1 145 ? -9.586 1.559 -18.406 1 83.19 145 GLY B O 1
ATOM 2337 N N . ARG B 1 146 ? -9.914 0.313 -20.344 1 90.19 146 ARG B N 1
ATOM 2338 C CA . ARG B 1 146 ? -9.414 -0.89 -19.688 1 90.19 146 ARG B CA 1
ATOM 2339 C C . ARG B 1 146 ? -7.898 -0.831 -19.516 1 90.19 146 ARG B C 1
ATOM 2341 O O . ARG B 1 146 ? -7.207 -0.178 -20.297 1 90.19 146 ARG B O 1
ATOM 2348 N N . LYS B 1 147 ? -7.398 -1.475 -18.5 1 92.62 147 LYS B N 1
ATOM 2349 C CA . LYS B 1 147 ? -5.965 -1.601 -18.25 1 92.62 147 LYS B CA 1
ATOM 2350 C C . LYS B 1 147 ? -5.445 -2.957 -18.719 1 92.62 147 LYS B C 1
ATOM 2352 O O . LYS B 1 147 ? -6.168 -3.953 -18.688 1 92.62 147 LYS B O 1
ATOM 2357 N N . THR B 1 148 ? -4.219 -2.898 -19.172 1 94.44 148 THR B N 1
ATOM 2358 C CA . THR B 1 148 ? -3.547 -4.145 -19.516 1 94.44 148 THR B CA 1
ATOM 2359 C C . THR B 1 148 ? -2.211 -4.262 -18.797 1 94.44 148 THR B C 1
ATOM 2361 O O . THR B 1 148 ? -1.541 -3.256 -18.547 1 94.44 148 THR B O 1
ATOM 2364 N N . THR B 1 149 ? -1.903 -5.5 -18.453 1 95.62 149 THR B N 1
ATOM 2365 C CA . THR B 1 149 ? -0.6 -5.816 -17.891 1 95.62 149 THR B CA 1
ATOM 2366 C C . THR B 1 149 ? -0.018 -7.074 -18.516 1 95.62 149 THR B C 1
ATOM 2368 O O . THR B 1 149 ? -0.61 -8.148 -18.438 1 95.62 149 THR B O 1
ATOM 2371 N N . TRP B 1 150 ? 1.111 -6.879 -19.125 1 96.06 150 TRP B N 1
ATOM 2372 C CA . TRP B 1 150 ? 1.857 -8.031 -19.609 1 96.06 150 TRP B CA 1
ATOM 2373 C C . TRP B 1 150 ? 2.764 -8.594 -18.516 1 96.06 150 TRP B C 1
ATOM 2375 O O . TRP B 1 150 ? 3.621 -7.879 -17.984 1 96.06 150 TRP B O 1
ATOM 2385 N N . PHE B 1 151 ? 2.553 -9.883 -18.25 1 96.38 151 PHE B N 1
ATOM 2386 C CA . PHE B 1 151 ? 3.367 -10.617 -17.297 1 96.38 151 PHE B CA 1
ATOM 2387 C C . PHE B 1 151 ? 4.316 -11.57 -18 1 96.38 151 PHE B C 1
ATOM 2389 O O . PHE B 1 151 ? 3.914 -12.281 -18.922 1 96.38 151 PHE B O 1
ATOM 2396 N N . GLU B 1 152 ? 5.504 -11.594 -17.516 1 97.75 152 GLU B N 1
ATOM 2397 C CA . GLU B 1 152 ? 6.441 -12.617 -17.969 1 97.75 152 GLU B CA 1
ATOM 2398 C C . GLU B 1 152 ? 7.348 -13.07 -16.828 1 97.75 152 GLU B C 1
ATOM 2400 O O . GLU B 1 152 ? 7.547 -12.336 -15.859 1 97.75 152 GLU B O 1
ATOM 2405 N N . GLY B 1 153 ? 7.832 -14.328 -16.938 1 98 153 GLY B N 1
ATOM 2406 C CA . GLY B 1 153 ? 8.703 -14.906 -15.93 1 98 153 GLY B CA 1
ATOM 2407 C C . GLY B 1 153 ? 8.766 -16.422 -15.984 1 98 153 GLY B C 1
ATOM 2408 O O . GLY B 1 153 ? 8.688 -17.016 -17.062 1 98 153 GLY B O 1
ATOM 2409 N N . ASP B 1 154 ? 9.062 -17 -14.836 1 97.75 154 ASP B N 1
ATOM 2410 C CA . ASP B 1 154 ? 9.094 -18.469 -14.734 1 97.75 154 ASP B CA 1
ATOM 2411 C C . ASP B 1 154 ? 8.375 -18.938 -13.477 1 97.75 154 ASP B C 1
ATOM 2413 O O . ASP B 1 154 ? 8.344 -18.234 -12.469 1 97.75 154 ASP B O 1
ATOM 2417 N N . VAL B 1 155 ? 7.82 -20.125 -13.641 1 97.75 155 VAL B N 1
ATOM 2418 C CA . VAL B 1 155 ? 7.148 -20.734 -12.508 1 97.75 155 VAL B CA 1
ATOM 2419 C C . VAL B 1 155 ? 7.645 -22.172 -12.336 1 97.75 155 VAL B C 1
ATOM 2421 O O . VAL B 1 155 ? 8.109 -22.797 -13.289 1 97.75 155 VAL B O 1
ATOM 2424 N N . GLU B 1 156 ? 7.531 -22.625 -11.078 1 97 156 GLU B N 1
ATOM 2425 C CA . GLU B 1 156 ? 7.812 -24.016 -10.719 1 97 156 GLU B CA 1
ATOM 2426 C C . GLU B 1 156 ? 6.676 -24.609 -9.906 1 97 156 GLU B C 1
ATOM 2428 O O . GLU B 1 156 ? 6.266 -24.047 -8.891 1 97 156 GLU B O 1
ATOM 2433 N N . PHE B 1 157 ? 6.188 -25.719 -10.422 1 94.19 157 PHE B N 1
ATOM 2434 C CA . PHE B 1 157 ? 5.125 -26.422 -9.711 1 94.19 157 PHE B CA 1
ATOM 2435 C C . PHE B 1 157 ? 5.699 -27.391 -8.695 1 94.19 157 PHE B C 1
ATOM 2437 O O . PHE B 1 157 ? 6.781 -27.953 -8.906 1 94.19 157 PHE B O 1
ATOM 2444 N N . ALA B 1 158 ? 4.941 -27.406 -7.625 1 86.75 158 ALA B N 1
ATOM 2445 C CA . ALA B 1 158 ? 5.391 -28.375 -6.633 1 86.75 158 ALA B CA 1
ATOM 2446 C C . ALA B 1 158 ? 5.152 -29.812 -7.121 1 86.75 158 ALA B C 1
ATOM 2448 O O . ALA B 1 158 ? 4.152 -30.078 -7.785 1 86.75 158 ALA B O 1
ATOM 2449 N N . ASN B 1 159 ? 6.219 -30.656 -7.074 1 67.31 159 ASN B N 1
ATOM 2450 C CA . ASN B 1 159 ? 6.145 -32.062 -7.414 1 67.31 159 ASN B CA 1
ATOM 2451 C C . ASN B 1 159 ? 5.27 -32.844 -6.426 1 67.31 159 ASN B C 1
ATOM 2453 O O . ASN B 1 159 ? 5.238 -32.5 -5.234 1 67.31 159 ASN B O 1
#

Nearest PDB structures (foldseek):
  1uyn-assembly1_X  TM=2.186E-01  e=4.647E-01  Neisseria meningitidis
  2wvp-assembly1_A  TM=1.726E-01  e=6.700E-01  Escherichia coli K-12
  1uyn-assembly1_X  TM=2.145E-01  e=4.846E-01  Neisseria meningitidis
  5mds-assembly1_C  TM=2.020E-01  e=2.361E+00  Vibrio harveyi
  2qom-assembly2_B  TM=1.842E-01  e=1.911E+00  Escherichia coli O157:H7

Secondary structure (DSSP, 8-state):
-------------------EEEEEEEEEEEEEEEEEEETTEEEEEEEEEEEEEEEESSPPPEEEEEEEEEEE-SSBEEEEEEEEEEETTEEEEEEEEEPTTS-B--SS--S---EEEEEEEEEE-GGGTT-EEEEEEEEEE-TTS-EEEEEEEEEE---/-------------------EEEEEEEEEEEEEEEEEEETTEEEEEEEEEEEEEEEESSPPPEEEEEEEEEEE-SSBEEEEEEEEEEETTEEEEEEEEEPTTS-B--SS------EEEEEEEEEE-GGGTT-EEEEEEEEEE-TTS-EEEEEEEEEE---

pLDDT: mean 85.73, std 19.24, range [29.05, 98.81]

Organism: NCBI:txid2562239

Radius of gyration: 25.32 Å; Cα contacts (8 Å, |Δi|>4): 824; chains: 2; bounding box: 64×96×50 Å